Protein AF-A0A919YF10-F1 (afdb_monomer)

Radius of gyration: 30.41 Å; Cα contacts (8 Å, |Δi|>4): 205; chains: 1; bounding box: 65×41×82 Å

Sequence (257 aa):
MHDDLRKVYDEIVDQTMFKFISGDDKIYTSQDYESYLQTQRTLLDDTLTEHLIQSVRSGNEERMLSTLEELFLQLQTMKYSECKFQLSLLFFTIVKSFNKLTSIQSVDSIENHLKHFSTLSEVSDWLKEELLRIIHLLTSQKGFSRKDKVVEEMVEYVHYHIHDPMLSVDEIAEHVSLSKKYVRQLFDEVRGVSLSSYILNARIDKVKELLRNTDLPITDISQQSGFQTKSHFFKAFKKAMGMTPSQYRLSSNEANA

Foldseek 3Di:
DVVVVVVVVLVVVQQVCLCQLPVDPDRDDPVNVVVLVVQADQDQPPVLLVQLLVCLLVLPLVSNLVSLVVRSVNLSSHTPVRSVVVQLVSVVSCCVSQVPQAPDNDSVVSVVVVVVDSHSVVVSVVVSVSSNSSSVVSVVVVVVPVLNVLLVVLVVVLLVCQLALVDDLVVSCVVSVHDSVCSQVSNCVSVVDGPVVVSLVQLLVQLLVCLQPHPDDNVVSCNRSNHPDPVCVQVSNCVVPVDGSVVSSVVSVVVVD

Mean predicted aligned error: 17.71 Å

Secondary structure (DSSP, 8-state):
--HHHHHHHHHHHHHHHHHHHH-------HHHHHHHHTT---S--HHHHHHHHHHHHHT-HHHHHHHHHHHHHHHHTS-HHHHHHHHHHHHHHHHHHSTTT-S--STHHHHHHHTT-SSHHHHHHHHHHHHHHHHHHHHHHTTS-HHHHHHHHHHHHHHHTTT-TT--HHHHHHHTT--HHHHHHHHHHHHSS-HHHHHHHHHHHHHHHHHHH----HHHHHHHTT-S-HHHHHHHHHHHHSS-HHHHHHHHHHH--

pLDDT: mean 73.72, std 16.42, range [38.97, 95.0]

Nearest PDB structures (foldseek):
  6swi-assembly1_A  TM=9.523E-01  e=1.830E-06  Geobacillus stearothermophilus
  3lsg-assembly1_A  TM=9.708E-01  e=1.497E-05  Fusobacterium nucleatum subsp. nucleatum
  3w6v-assembly1_A  TM=9.531E-01  e=1.067E-04  Streptomyces griseus
  3lsg-assembly3_E  TM=9.511E-01  e=1.404E-04  Fusobacterium nucleatum subsp. nucleatum
  3oou-assembly1_A  TM=9.274E-01  e=1.764E-04  Listeria innocua

Structure (mmCIF, N/CA/C/O backbone):
data_AF-A0A919YF10-F1
#
_entry.id   AF-A0A919YF10-F1
#
loop_
_atom_site.group_PDB
_atom_site.id
_atom_site.type_symbol
_atom_site.label_atom_id
_atom_site.label_alt_id
_atom_site.label_comp_id
_atom_site.label_asym_id
_atom_site.label_entity_id
_atom_site.label_seq_id
_atom_site.pdbx_PDB_ins_code
_atom_site.Cartn_x
_atom_site.Cartn_y
_atom_site.Cartn_z
_atom_site.occupancy
_atom_site.B_iso_or_equiv
_atom_site.auth_seq_id
_atom_site.auth_comp_id
_atom_site.auth_asym_id
_atom_site.auth_atom_id
_atom_site.pdbx_PDB_model_num
ATOM 1 N N . MET A 1 1 ? 23.575 -26.948 -49.493 1.00 41.66 1 MET A N 1
ATOM 2 C CA . MET A 1 1 ? 22.620 -26.198 -50.341 1.00 41.66 1 MET A CA 1
ATOM 3 C C . MET A 1 1 ? 21.364 -25.717 -49.603 1.00 41.66 1 MET A C 1
ATOM 5 O O . MET A 1 1 ? 20.754 -24.779 -50.084 1.00 41.66 1 MET A O 1
ATOM 9 N N . HIS A 1 2 ? 20.959 -26.300 -48.461 1.00 38.97 2 HIS A N 1
ATOM 10 C CA . HIS A 1 2 ? 19.829 -25.787 -47.655 1.00 38.97 2 HIS A CA 1
ATOM 11 C C . HIS A 1 2 ? 20.205 -24.694 -46.632 1.00 38.97 2 HIS A C 1
ATOM 13 O O . HIS A 1 2 ? 19.323 -23.969 -46.186 1.00 38.97 2 HIS A O 1
ATOM 19 N N . ASP A 1 3 ? 21.491 -24.546 -46.299 1.00 43.50 3 ASP A N 1
ATOM 20 C CA . ASP A 1 3 ? 21.990 -23.548 -45.332 1.00 43.50 3 ASP A CA 1
ATOM 21 C C . ASP A 1 3 ? 22.079 -22.118 -45.907 1.00 43.50 3 ASP A C 1
ATOM 23 O O . ASP A 1 3 ? 21.985 -21.143 -45.167 1.00 43.50 3 ASP A O 1
ATOM 27 N N . ASP A 1 4 ? 22.201 -21.985 -47.233 1.00 51.91 4 ASP A N 1
ATOM 28 C CA . ASP A 1 4 ? 22.305 -20.688 -47.927 1.00 51.91 4 ASP A CA 1
ATOM 29 C C . ASP A 1 4 ? 20.965 -19.947 -47.994 1.00 51.91 4 ASP A C 1
ATOM 31 O O . ASP A 1 4 ? 20.904 -18.735 -47.839 1.00 51.91 4 ASP A O 1
ATOM 35 N N . LEU A 1 5 ? 19.863 -20.678 -48.181 1.00 41.12 5 LEU A N 1
ATOM 36 C CA . LEU A 1 5 ? 18.528 -20.088 -48.321 1.00 41.12 5 LEU A CA 1
ATOM 37 C C . LEU A 1 5 ? 18.011 -19.471 -47.019 1.00 41.12 5 LEU A C 1
ATOM 39 O O . LEU A 1 5 ? 17.251 -18.512 -47.078 1.00 41.12 5 LEU A O 1
ATOM 43 N N . ARG A 1 6 ? 18.427 -19.991 -45.855 1.00 44.12 6 ARG A N 1
ATOM 44 C CA . ARG A 1 6 ? 18.098 -19.384 -44.556 1.00 44.12 6 ARG A CA 1
ATOM 45 C C . ARG A 1 6 ? 18.882 -18.101 -44.325 1.00 44.12 6 ARG A C 1
ATOM 47 O O . ARG A 1 6 ? 18.268 -17.108 -43.979 1.00 44.12 6 ARG A O 1
ATOM 54 N N . LYS A 1 7 ? 20.188 -18.091 -44.613 1.00 50.69 7 LYS A N 1
ATOM 55 C CA . LYS A 1 7 ? 21.004 -16.870 -44.526 1.00 50.69 7 LYS A CA 1
ATOM 56 C C . LYS A 1 7 ? 20.491 -15.766 -45.442 1.00 50.69 7 LYS A C 1
ATOM 58 O O . LYS A 1 7 ? 20.306 -14.650 -44.985 1.00 50.69 7 LYS A O 1
ATOM 63 N N . VAL A 1 8 ? 20.191 -16.097 -46.696 1.00 46.75 8 VAL A N 1
ATOM 64 C CA . VAL A 1 8 ? 19.655 -15.133 -47.666 1.00 46.75 8 VAL A CA 1
ATOM 65 C C . VAL A 1 8 ? 18.253 -14.656 -47.263 1.00 46.75 8 VAL A C 1
ATOM 67 O O . VAL A 1 8 ? 17.926 -13.490 -47.448 1.00 46.75 8 VAL A O 1
ATOM 70 N N . TYR A 1 9 ? 17.418 -15.523 -46.680 1.00 48.28 9 TYR A N 1
ATOM 71 C CA . TYR A 1 9 ? 16.111 -15.128 -46.144 1.00 48.28 9 TYR A CA 1
ATOM 72 C C . TYR A 1 9 ? 16.242 -14.207 -44.924 1.00 48.28 9 TYR A C 1
ATOM 74 O O . TYR A 1 9 ? 15.564 -13.186 -44.873 1.00 48.28 9 TYR A O 1
ATOM 82 N N . ASP A 1 10 ? 17.135 -14.524 -43.987 1.00 49.69 10 ASP A N 1
ATOM 83 C CA . ASP A 1 10 ? 17.402 -13.704 -42.802 1.00 49.69 10 ASP A CA 1
ATOM 84 C C . ASP A 1 10 ? 17.993 -12.338 -43.200 1.00 49.69 10 ASP A C 1
ATOM 86 O O . ASP A 1 10 ? 17.569 -11.312 -42.677 1.00 49.69 10 ASP A O 1
ATOM 90 N N . GLU A 1 11 ? 18.878 -12.298 -44.201 1.00 50.59 11 GLU A N 1
ATOM 91 C CA . GLU A 1 11 ? 19.425 -11.061 -44.777 1.00 50.59 11 GLU A CA 1
ATOM 92 C C . GLU A 1 11 ? 18.351 -10.213 -45.475 1.00 50.59 11 GLU A C 1
ATOM 94 O O . GLU A 1 11 ? 18.311 -8.999 -45.287 1.00 50.59 11 GLU A O 1
ATOM 99 N N . ILE A 1 12 ? 17.442 -10.822 -46.245 1.00 50.53 12 ILE A N 1
ATOM 100 C CA . ILE A 1 12 ? 16.338 -10.108 -46.914 1.00 50.53 12 ILE A CA 1
ATOM 101 C C . ILE A 1 12 ? 15.308 -9.603 -45.894 1.00 50.53 12 ILE A C 1
ATOM 103 O O . ILE A 1 12 ? 14.785 -8.495 -46.042 1.00 50.53 12 ILE A O 1
ATOM 107 N N . VAL A 1 13 ? 15.014 -10.382 -44.848 1.00 50.69 13 VAL A N 1
ATOM 108 C CA . VAL A 1 13 ? 14.137 -9.968 -43.742 1.00 50.69 13 VAL A CA 1
ATOM 109 C C . VAL A 1 13 ? 14.767 -8.809 -42.974 1.00 50.69 13 VAL A C 1
ATOM 111 O O . VAL A 1 13 ? 14.084 -7.815 -42.737 1.00 50.69 13 VAL A O 1
ATOM 114 N N . ASP A 1 14 ? 16.062 -8.875 -42.667 1.00 53.31 14 ASP A N 1
ATOM 115 C CA . ASP A 1 14 ? 16.800 -7.793 -42.012 1.00 53.31 14 ASP A CA 1
ATOM 116 C C . ASP A 1 14 ? 16.868 -6.526 -42.884 1.00 53.31 14 ASP A C 1
ATOM 118 O O . ASP A 1 14 ? 16.667 -5.427 -42.372 1.00 53.31 14 ASP A O 1
ATOM 122 N N . GLN A 1 15 ? 17.087 -6.652 -44.199 1.00 49.59 15 GLN A N 1
ATOM 123 C CA . GLN A 1 15 ? 17.074 -5.519 -45.138 1.00 49.59 15 GLN A CA 1
ATOM 124 C C . GLN A 1 15 ? 15.684 -4.882 -45.260 1.00 49.59 15 GLN A C 1
ATOM 126 O O . GLN A 1 15 ? 15.557 -3.659 -45.295 1.00 49.59 15 GLN A O 1
ATOM 131 N N . THR A 1 16 ? 14.627 -5.698 -45.265 1.00 51.78 16 THR A N 1
ATOM 132 C CA . THR A 1 16 ? 13.232 -5.225 -45.289 1.00 51.78 16 THR A CA 1
ATOM 133 C C . THR A 1 16 ? 12.846 -4.560 -43.964 1.00 51.78 16 THR A C 1
ATOM 135 O O . THR A 1 16 ? 12.057 -3.615 -43.936 1.00 51.78 16 THR A O 1
ATOM 138 N N . MET A 1 17 ? 13.428 -5.024 -42.856 1.00 52.88 17 MET A N 1
ATOM 139 C CA . MET A 1 17 ? 13.184 -4.517 -41.507 1.00 52.88 17 MET A CA 1
ATOM 140 C C . MET A 1 17 ? 14.182 -3.440 -41.062 1.00 52.88 17 MET A C 1
ATOM 142 O O . MET A 1 17 ? 14.017 -2.870 -39.989 1.00 52.88 17 MET A O 1
ATOM 146 N N . PHE A 1 18 ? 15.156 -3.058 -41.889 1.00 53.72 18 PHE A N 1
ATOM 147 C CA . PHE A 1 18 ? 16.038 -1.917 -41.619 1.00 53.72 18 PHE A CA 1
ATOM 148 C C . PHE A 1 18 ? 15.244 -0.602 -41.515 1.00 53.72 18 PHE A C 1
ATOM 150 O O . PHE A 1 18 ? 15.563 0.261 -40.698 1.00 53.72 18 PHE A O 1
ATOM 157 N N . LYS A 1 19 ? 14.113 -0.508 -42.236 1.00 55.75 19 LYS A N 1
ATOM 158 C CA . LYS A 1 19 ? 13.105 0.554 -42.074 1.00 55.75 19 LYS A CA 1
ATOM 159 C C . LYS A 1 19 ? 12.582 0.660 -40.636 1.00 55.75 19 LYS A C 1
ATOM 161 O O . LYS A 1 19 ? 12.372 1.769 -40.154 1.00 55.75 19 LYS A O 1
ATOM 166 N N . PHE A 1 20 ? 12.420 -0.466 -39.935 1.00 56.00 20 PHE A N 1
ATOM 167 C CA . PHE A 1 20 ? 12.000 -0.468 -38.533 1.00 56.00 20 PHE A CA 1
ATOM 168 C C . PHE A 1 20 ? 13.057 0.196 -37.641 1.00 56.00 20 PHE A C 1
ATOM 170 O O . PHE A 1 20 ? 12.710 0.952 -36.745 1.00 56.00 20 PHE A O 1
ATOM 177 N N . ILE A 1 21 ? 14.346 -0.029 -37.902 1.00 56.69 21 ILE A N 1
ATOM 178 C CA . ILE A 1 21 ? 15.441 0.479 -37.061 1.00 56.69 21 ILE A CA 1
ATOM 179 C C . ILE A 1 21 ? 15.795 1.934 -37.396 1.00 56.69 21 ILE A C 1
ATOM 181 O O . ILE A 1 21 ? 16.044 2.727 -36.493 1.00 56.69 21 ILE A O 1
ATOM 185 N N . SER A 1 22 ? 15.821 2.294 -38.681 1.00 51.56 22 SER A N 1
ATOM 186 C CA . SER A 1 22 ? 16.292 3.604 -39.150 1.00 51.56 22 SER A CA 1
ATOM 187 C C . SER A 1 22 ? 15.197 4.653 -39.345 1.00 51.56 22 SER A C 1
ATOM 189 O O . SER A 1 22 ? 15.520 5.835 -39.389 1.00 51.56 22 SER A O 1
ATOM 191 N N . GLY A 1 23 ? 13.924 4.260 -39.482 1.00 51.81 23 GLY A N 1
ATOM 192 C CA . GLY A 1 23 ? 12.785 5.182 -39.613 1.00 51.81 23 GLY A CA 1
ATOM 193 C C . GLY A 1 23 ? 12.713 6.004 -40.912 1.00 51.81 23 GLY A C 1
ATOM 194 O O . GLY A 1 23 ? 11.738 6.722 -41.112 1.00 51.81 23 GLY A O 1
ATOM 195 N N . ASP A 1 24 ? 13.698 5.893 -41.806 1.00 43.75 24 ASP A N 1
ATOM 196 C CA . ASP A 1 24 ? 13.778 6.642 -43.064 1.00 43.75 24 ASP A CA 1
ATOM 197 C C . ASP A 1 24 ? 13.128 5.856 -44.222 1.00 43.75 24 ASP A C 1
ATOM 199 O O . ASP A 1 24 ? 13.350 4.655 -44.393 1.00 43.75 24 ASP A O 1
ATOM 203 N N . ASP A 1 25 ? 12.359 6.541 -45.074 1.00 40.22 25 ASP A N 1
ATOM 204 C CA . ASP A 1 25 ? 11.734 5.969 -46.280 1.00 40.22 25 ASP A CA 1
ATOM 205 C C . ASP A 1 25 ? 12.754 5.931 -47.444 1.00 40.22 25 ASP A C 1
ATOM 207 O O . ASP A 1 25 ? 12.608 6.592 -48.475 1.00 40.22 25 ASP A O 1
ATOM 211 N N . LYS A 1 26 ? 13.864 5.206 -47.246 1.00 46.16 26 LYS A N 1
ATOM 212 C CA . LYS A 1 26 ? 14.949 5.047 -48.230 1.00 46.16 26 LYS A CA 1
ATOM 213 C C . LYS A 1 26 ? 15.118 3.594 -48.667 1.00 46.16 26 LYS A C 1
ATOM 215 O O . LYS A 1 26 ? 14.853 2.657 -47.922 1.00 46.16 26 LYS A O 1
ATOM 220 N N . ILE A 1 27 ? 15.585 3.418 -49.904 1.00 46.59 27 ILE A N 1
ATOM 221 C CA . ILE A 1 27 ? 15.968 2.114 -50.454 1.00 46.59 27 ILE A CA 1
ATOM 222 C C . ILE A 1 27 ? 17.371 1.793 -49.931 1.00 46.59 27 ILE A C 1
ATOM 224 O O . ILE A 1 27 ? 18.342 2.407 -50.369 1.00 46.59 27 ILE A O 1
ATOM 228 N N . TYR A 1 28 ? 17.465 0.864 -48.983 1.00 48.22 28 TYR A N 1
ATOM 229 C CA . TYR A 1 28 ? 18.737 0.411 -48.417 1.00 48.22 28 TYR A CA 1
ATOM 230 C C . TYR A 1 28 ? 19.423 -0.583 -49.359 1.00 48.22 28 TYR A C 1
ATOM 232 O O . TYR A 1 28 ? 18.775 -1.482 -49.899 1.00 48.22 28 TYR A O 1
ATOM 240 N N . THR A 1 29 ? 20.728 -0.413 -49.579 1.00 47.75 29 THR A N 1
ATOM 241 C CA . THR A 1 29 ? 21.520 -1.273 -50.470 1.00 47.75 29 THR A CA 1
ATOM 242 C C . THR A 1 29 ? 22.368 -2.275 -49.684 1.00 47.75 29 THR A C 1
ATOM 244 O O . THR A 1 29 ? 22.644 -2.091 -48.499 1.00 47.75 29 THR A O 1
ATOM 247 N N . SER A 1 30 ? 22.831 -3.343 -50.341 1.00 43.34 30 SER A N 1
ATOM 248 C CA . SER A 1 30 ? 23.648 -4.390 -49.703 1.00 43.34 30 SER A CA 1
ATOM 249 C C . SER A 1 30 ? 24.946 -3.863 -49.066 1.00 43.34 30 SER A C 1
ATOM 251 O O . SER A 1 30 ? 25.414 -4.431 -48.086 1.00 43.34 30 SER A O 1
ATOM 253 N N . GLN A 1 31 ? 25.494 -2.748 -49.563 1.00 46.44 31 GLN A N 1
ATOM 254 C CA . GLN A 1 31 ? 26.680 -2.091 -48.991 1.00 46.44 31 GLN A CA 1
ATOM 255 C C . GLN A 1 31 ? 26.384 -1.313 -47.695 1.00 46.44 31 GLN A C 1
ATOM 257 O O . GLN A 1 31 ? 27.254 -1.217 -46.823 1.00 46.44 31 GLN A O 1
ATOM 262 N N . ASP A 1 32 ? 25.154 -0.816 -47.524 1.00 47.00 32 ASP A N 1
ATOM 263 C CA . ASP A 1 32 ? 24.708 -0.163 -46.284 1.00 47.00 32 ASP A CA 1
ATOM 264 C C . ASP A 1 32 ? 24.542 -1.199 -45.158 1.00 47.00 32 ASP A C 1
ATOM 266 O O . ASP A 1 32 ? 24.922 -0.957 -44.010 1.00 47.00 32 ASP A O 1
ATOM 270 N N . TYR A 1 33 ? 24.062 -2.400 -45.508 1.00 45.56 33 TYR A N 1
ATOM 271 C CA . TYR A 1 33 ? 23.937 -3.541 -44.596 1.00 45.56 33 TYR A CA 1
ATOM 272 C C . TYR A 1 33 ? 25.306 -4.091 -44.153 1.00 45.56 33 TYR A C 1
ATOM 274 O O . TYR A 1 33 ? 25.514 -4.351 -42.968 1.00 45.56 33 TYR A O 1
ATOM 282 N N . GLU A 1 34 ? 26.282 -4.204 -45.060 1.00 43.72 34 GLU A N 1
ATOM 283 C CA . GLU A 1 34 ? 27.640 -4.661 -44.718 1.00 43.72 34 GLU A CA 1
ATOM 284 C C . GLU A 1 34 ? 28.390 -3.695 -43.785 1.00 43.72 34 GLU A C 1
ATOM 286 O O . GLU A 1 34 ? 29.081 -4.137 -42.864 1.00 43.72 34 GLU A O 1
ATOM 291 N N . SER A 1 35 ? 28.211 -2.382 -43.962 1.00 48.09 35 SER A N 1
ATOM 292 C CA . SER A 1 35 ? 28.802 -1.360 -43.079 1.00 48.09 35 SER A CA 1
ATOM 293 C C . SER A 1 35 ? 28.193 -1.400 -41.669 1.00 48.09 35 SER A C 1
ATOM 295 O O . SER A 1 35 ? 28.876 -1.192 -40.665 1.00 48.09 35 SER A O 1
ATOM 297 N N . TYR A 1 36 ? 26.909 -1.743 -41.585 1.00 47.12 36 TYR A N 1
ATOM 298 C CA . TYR A 1 36 ? 26.174 -1.933 -40.339 1.00 47.12 36 TYR A CA 1
ATOM 299 C C . TYR A 1 36 ? 26.585 -3.207 -39.571 1.00 47.12 36 TYR A C 1
ATOM 301 O O . TYR A 1 36 ? 26.650 -3.199 -38.339 1.00 47.12 36 TYR A O 1
ATOM 309 N N . LEU A 1 37 ? 26.945 -4.291 -40.268 1.00 40.16 37 LEU A N 1
ATOM 310 C CA . LEU A 1 37 ? 27.425 -5.536 -39.649 1.00 40.16 37 LEU A CA 1
ATOM 311 C C . LEU A 1 37 ? 28.763 -5.381 -38.901 1.00 40.16 37 LEU A C 1
ATOM 313 O O . LEU A 1 37 ? 29.021 -6.127 -37.958 1.00 40.16 37 LEU A O 1
ATOM 317 N N . GLN A 1 38 ? 29.610 -4.421 -39.286 1.00 45.53 38 GLN A N 1
ATOM 318 C CA . GLN A 1 38 ? 30.966 -4.275 -38.736 1.00 45.53 38 GLN A CA 1
ATOM 319 C C . GLN A 1 38 ? 31.034 -3.582 -37.362 1.00 45.53 38 GLN A C 1
ATOM 321 O O . GLN A 1 38 ? 32.084 -3.611 -36.723 1.00 45.53 38 GLN A O 1
ATOM 326 N N . THR A 1 39 ? 29.932 -3.002 -36.870 1.00 45.84 39 THR A N 1
ATOM 327 C CA . THR A 1 39 ? 29.933 -2.110 -35.687 1.00 45.84 39 THR A CA 1
ATOM 328 C C . THR A 1 39 ? 29.172 -2.693 -34.477 1.00 45.84 39 THR A C 1
ATOM 330 O O . THR A 1 39 ? 28.782 -1.969 -33.565 1.00 45.84 39 THR A O 1
ATOM 333 N N . GLN A 1 40 ? 28.914 -4.005 -34.451 1.00 49.72 40 GLN A N 1
ATOM 334 C CA . GLN A 1 40 ? 27.886 -4.590 -33.577 1.00 49.72 40 GLN A CA 1
ATOM 335 C C . GLN A 1 40 ? 28.313 -4.877 -32.132 1.00 49.72 40 GLN A C 1
ATOM 337 O O . GLN A 1 40 ? 29.352 -5.482 -31.868 1.00 49.72 40 GLN A O 1
ATOM 342 N N . ARG A 1 41 ? 27.425 -4.518 -31.194 1.00 47.34 41 ARG A N 1
ATOM 343 C CA . ARG A 1 41 ? 27.401 -4.994 -29.803 1.00 47.34 41 ARG A CA 1
ATOM 344 C C . ARG A 1 41 ? 26.388 -6.134 -29.663 1.00 47.34 41 ARG A C 1
ATOM 346 O O . ARG A 1 41 ? 25.323 -6.088 -30.268 1.00 47.34 41 ARG A O 1
ATOM 353 N N . THR A 1 42 ? 26.729 -7.144 -28.866 1.00 46.78 42 THR A N 1
ATOM 354 C CA . THR A 1 42 ? 25.988 -8.414 -28.744 1.00 46.78 42 THR A CA 1
ATOM 355 C C . THR A 1 42 ? 24.976 -8.468 -27.605 1.00 46.78 42 THR A C 1
ATOM 357 O O . THR A 1 42 ? 24.152 -9.372 -27.601 1.00 46.78 42 THR A O 1
ATOM 360 N N . LEU A 1 43 ? 25.033 -7.559 -26.632 1.00 48.78 43 LEU A N 1
ATOM 361 C CA . LEU A 1 43 ? 24.154 -7.579 -25.462 1.00 48.78 43 LEU A CA 1
ATOM 362 C C . LEU A 1 43 ? 23.809 -6.153 -25.040 1.00 48.78 43 LEU A C 1
ATOM 364 O O . LEU A 1 43 ? 24.660 -5.260 -25.081 1.00 48.78 43 LEU A O 1
ATOM 368 N N . LEU A 1 44 ? 22.556 -5.965 -24.637 1.00 56.28 44 LEU A N 1
ATOM 369 C CA . LEU A 1 44 ? 22.115 -4.778 -23.921 1.00 56.28 44 LEU A CA 1
ATOM 370 C C . LEU A 1 44 ? 22.685 -4.828 -22.502 1.00 56.28 44 LEU A C 1
ATOM 372 O O . LEU A 1 44 ? 22.773 -5.897 -21.902 1.00 56.28 44 LEU A O 1
ATOM 376 N N . ASP A 1 45 ? 23.130 -3.687 -21.989 1.00 62.81 45 ASP A N 1
ATOM 377 C CA . ASP A 1 45 ? 23.723 -3.626 -20.656 1.00 62.81 45 ASP A CA 1
ATOM 378 C C . ASP A 1 45 ? 22.641 -3.876 -19.590 1.00 62.81 45 ASP A C 1
ATOM 380 O O . ASP A 1 45 ? 21.723 -3.067 -19.409 1.00 62.81 45 ASP A O 1
ATOM 384 N N . ASP A 1 46 ? 22.751 -4.999 -18.874 1.00 59.31 46 ASP A N 1
ATOM 385 C CA . ASP A 1 46 ? 21.843 -5.367 -17.782 1.00 59.31 46 ASP A CA 1
ATOM 386 C C . ASP A 1 46 ? 21.751 -4.248 -16.727 1.00 59.31 46 ASP A C 1
ATOM 388 O O . ASP A 1 46 ? 20.682 -4.006 -16.159 1.00 59.31 46 ASP A O 1
ATOM 392 N N . THR A 1 47 ? 22.833 -3.482 -16.531 1.00 63.00 47 THR A N 1
ATOM 393 C CA . THR A 1 47 ? 22.862 -2.365 -15.578 1.00 63.00 47 THR A CA 1
ATOM 394 C C . THR A 1 47 ? 21.970 -1.199 -16.008 1.00 63.00 47 THR A C 1
ATOM 396 O O . THR A 1 47 ? 21.347 -0.556 -15.161 1.00 63.00 47 THR A O 1
ATOM 399 N N . LEU A 1 48 ? 21.826 -0.944 -17.314 1.00 66.75 48 LEU A N 1
ATOM 400 C CA . LEU A 1 48 ? 20.940 0.104 -17.832 1.00 66.75 48 LEU A CA 1
ATOM 401 C C . LEU A 1 48 ? 19.469 -0.277 -17.652 1.00 66.75 48 LEU A C 1
ATOM 403 O O . LEU A 1 48 ? 18.649 0.566 -17.284 1.00 66.75 48 LEU A O 1
ATOM 407 N N . THR A 1 49 ? 19.138 -1.557 -17.826 1.00 67.88 49 THR A N 1
ATOM 408 C CA . THR A 1 49 ? 17.782 -2.066 -17.574 1.00 67.88 49 THR A CA 1
ATOM 409 C C . THR A 1 49 ? 17.425 -1.962 -16.087 1.00 67.88 49 THR A C 1
ATOM 411 O O . THR A 1 49 ? 16.331 -1.509 -15.734 1.00 67.88 49 THR A O 1
ATOM 414 N N . GLU A 1 50 ? 18.358 -2.299 -15.192 1.00 68.50 50 GLU A N 1
ATOM 415 C CA . GLU A 1 50 ? 18.183 -2.117 -13.746 1.00 68.50 50 GLU A CA 1
ATOM 416 C C . GLU A 1 50 ? 18.017 -0.638 -13.359 1.00 68.50 50 GLU A C 1
ATOM 418 O O . GLU A 1 50 ? 17.105 -0.291 -12.596 1.00 68.50 50 GLU A O 1
ATOM 423 N N . HIS A 1 51 ? 18.837 0.253 -13.924 1.00 74.31 51 HIS A N 1
ATOM 424 C CA . HIS A 1 51 ? 18.735 1.698 -13.709 1.00 74.31 51 HIS A CA 1
ATOM 425 C C . HIS A 1 51 ? 17.407 2.281 -14.216 1.00 74.31 51 HIS A C 1
ATOM 427 O O . HIS A 1 51 ? 16.831 3.159 -13.559 1.00 74.31 51 HIS A O 1
ATOM 433 N N . LEU A 1 52 ? 16.868 1.772 -15.329 1.00 77.94 52 LEU A N 1
ATOM 434 C CA . LEU A 1 52 ? 15.553 2.164 -15.840 1.00 77.94 52 LEU A CA 1
ATOM 435 C C . LEU A 1 52 ? 14.444 1.782 -14.846 1.00 77.94 52 LEU A C 1
ATOM 437 O O . LEU A 1 52 ? 13.619 2.611 -14.468 1.00 77.94 52 LEU A O 1
ATOM 441 N N . ILE A 1 53 ? 14.451 0.551 -14.332 1.00 75.00 53 ILE A N 1
ATOM 442 C CA . ILE A 1 53 ? 13.448 0.106 -13.349 1.00 75.00 53 ILE A CA 1
ATOM 443 C C . ILE A 1 53 ? 13.557 0.924 -12.055 1.00 75.00 53 ILE A C 1
ATOM 445 O O . ILE A 1 53 ? 12.542 1.309 -11.465 1.00 75.00 53 ILE A O 1
ATOM 449 N N . GLN A 1 54 ? 14.778 1.209 -11.599 1.00 69.50 54 GLN A N 1
ATOM 450 C CA . GLN A 1 54 ? 15.012 1.989 -10.385 1.00 69.50 54 GLN A CA 1
ATOM 451 C C . GLN A 1 54 ? 14.571 3.453 -10.535 1.00 69.50 54 GLN A C 1
ATOM 453 O O . GLN A 1 54 ? 13.975 4.009 -9.605 1.00 69.50 54 GLN A O 1
ATOM 458 N N . SER A 1 55 ? 14.827 4.085 -11.682 1.00 70.69 55 SER A N 1
ATOM 459 C CA . SER A 1 55 ? 14.389 5.460 -11.962 1.00 70.69 55 SER A CA 1
ATOM 460 C C . SER A 1 55 ? 12.861 5.566 -12.018 1.00 70.69 55 SER A C 1
ATOM 462 O O . SER A 1 55 ? 12.289 6.431 -11.351 1.00 70.69 55 SER A O 1
ATOM 464 N N . VAL A 1 56 ? 12.184 4.603 -12.653 1.00 77.50 56 VAL A N 1
ATOM 465 C CA . VAL A 1 56 ? 10.712 4.513 -12.671 1.00 77.50 56 VAL A CA 1
ATOM 466 C C . VAL A 1 56 ? 10.144 4.303 -11.258 1.00 77.50 56 VAL A C 1
ATOM 468 O O . VAL A 1 56 ? 9.235 5.018 -10.839 1.00 77.50 56 VAL A O 1
ATOM 471 N N . ARG A 1 57 ? 10.720 3.397 -10.450 1.00 66.19 57 ARG A N 1
ATOM 472 C CA . ARG A 1 57 ? 10.299 3.181 -9.045 1.00 66.19 57 ARG A CA 1
ATOM 473 C C . ARG A 1 57 ? 10.499 4.422 -8.172 1.00 66.19 57 ARG A C 1
ATOM 475 O O . ARG A 1 57 ? 9.626 4.796 -7.381 1.00 66.19 57 ARG A O 1
ATOM 482 N N . SER A 1 58 ? 11.647 5.080 -8.303 1.00 65.31 58 SER A N 1
ATOM 483 C CA . SER A 1 58 ? 11.955 6.305 -7.557 1.00 65.31 58 SER A CA 1
ATOM 484 C C . SER A 1 58 ? 11.152 7.515 -8.050 1.00 65.31 58 SER A C 1
ATOM 486 O O . SER A 1 58 ? 10.924 8.433 -7.264 1.00 65.31 58 SER A O 1
ATOM 488 N N . GLY A 1 59 ? 10.556 7.448 -9.247 1.00 67.38 59 GLY A N 1
ATOM 489 C CA . GLY A 1 59 ? 9.777 8.531 -9.855 1.00 67.38 59 GLY A CA 1
ATOM 490 C C . GLY A 1 59 ? 10.660 9.667 -10.363 1.00 67.38 59 GLY A C 1
ATOM 491 O O . GLY A 1 59 ? 10.228 10.812 -10.382 1.00 67.38 59 GLY A O 1
ATOM 492 N N . ASN A 1 60 ? 11.915 9.361 -10.693 1.00 74.50 60 ASN A N 1
ATOM 493 C CA . ASN A 1 60 ? 12.845 10.323 -11.258 1.00 74.50 60 ASN A CA 1
ATOM 494 C C . ASN A 1 60 ? 12.680 10.321 -12.783 1.00 74.50 60 ASN A C 1
ATOM 496 O O . ASN A 1 60 ? 13.253 9.474 -13.469 1.00 74.50 60 ASN A O 1
ATOM 500 N N . GLU A 1 61 ? 11.852 11.240 -13.281 1.00 80.06 61 GLU A N 1
ATOM 501 C CA . GLU A 1 61 ? 11.507 11.357 -14.703 1.00 80.06 61 GLU A CA 1
ATOM 502 C C . GLU A 1 61 ? 12.729 11.681 -15.567 1.00 80.06 61 GLU A C 1
ATOM 504 O O . GLU A 1 61 ? 12.948 11.008 -16.569 1.00 80.06 61 GLU A O 1
ATOM 509 N N . GLU A 1 62 ? 13.570 12.633 -15.150 1.00 77.38 62 GLU A N 1
ATOM 510 C CA . GLU A 1 62 ? 14.780 13.017 -15.894 1.00 77.38 62 GLU A CA 1
ATOM 511 C C . GLU A 1 62 ? 15.729 11.830 -16.083 1.00 77.38 62 GLU A C 1
ATOM 513 O O . GLU A 1 62 ? 16.190 11.563 -17.191 1.00 77.38 62 GLU A O 1
ATOM 518 N N . ARG A 1 63 ? 15.972 11.067 -15.010 1.00 75.06 63 ARG A N 1
ATOM 519 C CA . ARG A 1 63 ? 16.850 9.891 -15.056 1.00 75.06 63 ARG A CA 1
ATOM 520 C C . ARG A 1 63 ? 16.238 8.733 -15.842 1.00 75.06 63 ARG A C 1
ATOM 522 O O . ARG A 1 63 ? 16.974 7.959 -16.448 1.00 75.06 63 ARG A O 1
ATOM 529 N N . MET A 1 64 ? 14.914 8.588 -15.822 1.00 84.50 64 MET A N 1
ATOM 530 C CA . MET A 1 64 ? 14.220 7.595 -16.642 1.00 84.50 64 MET A CA 1
ATOM 531 C C . MET A 1 64 ? 14.382 7.925 -18.127 1.00 84.50 64 MET A C 1
ATOM 533 O O . MET A 1 64 ? 14.788 7.050 -18.886 1.00 84.50 64 MET A O 1
ATOM 537 N N . LEU A 1 65 ? 14.152 9.184 -18.515 1.00 82.94 65 LEU A N 1
ATOM 538 C CA . LEU A 1 65 ? 14.280 9.640 -19.901 1.00 82.94 65 LEU A CA 1
ATOM 539 C C . LEU A 1 65 ? 15.704 9.461 -20.431 1.00 82.94 65 LEU A C 1
ATOM 541 O O . LEU A 1 65 ? 15.873 8.868 -21.492 1.00 82.94 65 LEU A O 1
ATOM 545 N N . SER A 1 66 ? 16.722 9.875 -19.669 1.00 82.62 66 SER A N 1
ATOM 546 C CA . SER A 1 66 ? 18.119 9.722 -20.094 1.00 82.62 66 SER A CA 1
ATOM 547 C C . SER A 1 66 ? 18.515 8.251 -20.264 1.00 82.62 66 SER A C 1
ATOM 549 O O . SER A 1 66 ? 19.155 7.882 -21.243 1.00 82.62 66 SER A O 1
ATOM 551 N N . THR A 1 67 ? 18.090 7.384 -19.337 1.00 82.00 67 THR A N 1
ATOM 552 C CA . THR A 1 67 ? 18.390 5.944 -19.407 1.00 82.00 67 THR A CA 1
ATOM 553 C C . THR A 1 67 ? 17.656 5.288 -20.579 1.00 82.00 67 THR A C 1
ATOM 555 O O . THR A 1 67 ? 18.213 4.425 -21.251 1.00 82.00 67 THR A O 1
ATOM 558 N N . LEU A 1 68 ? 16.413 5.699 -20.853 1.00 84.62 68 LEU A N 1
ATOM 559 C CA . LEU A 1 68 ? 15.632 5.207 -21.987 1.00 84.62 68 LEU A CA 1
ATOM 560 C C . LEU A 1 68 ? 16.275 5.605 -23.324 1.00 84.62 68 LEU A C 1
ATOM 562 O O . LEU A 1 68 ? 16.406 4.762 -24.206 1.00 84.62 68 LEU A O 1
ATOM 566 N N . GLU A 1 69 ? 16.722 6.853 -23.463 1.00 85.25 69 GLU A N 1
ATOM 567 C CA . GLU A 1 69 ? 17.434 7.323 -24.657 1.00 85.25 69 GLU A CA 1
ATOM 568 C C . GLU A 1 69 ? 18.727 6.527 -24.897 1.00 85.25 69 GLU A C 1
ATOM 570 O O . GLU A 1 69 ? 18.972 6.070 -26.014 1.00 85.25 69 GLU A O 1
ATOM 575 N N . GLU A 1 70 ? 19.516 6.273 -23.848 1.00 83.00 70 GLU A N 1
ATOM 576 C CA . GLU A 1 70 ? 20.732 5.454 -23.936 1.00 83.00 70 GLU A CA 1
ATOM 577 C C . GLU A 1 70 ? 20.438 4.003 -24.358 1.00 83.00 70 GLU A C 1
ATOM 579 O O . GLU A 1 70 ? 21.146 3.446 -25.203 1.00 83.00 70 GLU A O 1
ATOM 584 N N . LEU A 1 71 ? 19.374 3.396 -23.820 1.00 83.69 71 LEU A N 1
ATOM 585 C CA . LEU A 1 71 ? 18.931 2.048 -24.192 1.00 83.69 71 LEU A CA 1
ATOM 586 C C . LEU A 1 71 ? 18.516 1.977 -25.669 1.00 83.69 71 LEU A C 1
ATOM 588 O O . LEU A 1 71 ? 18.918 1.058 -26.385 1.00 83.69 71 LEU A O 1
ATOM 592 N N . PHE A 1 72 ? 17.742 2.952 -26.150 1.00 83.38 72 PHE A N 1
ATOM 5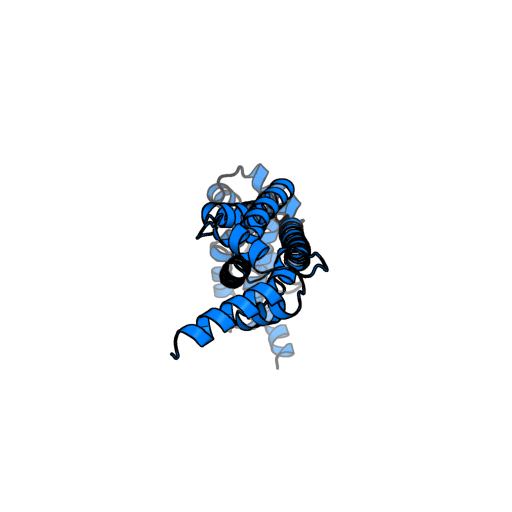93 C CA . PHE A 1 72 ? 17.282 2.974 -27.541 1.00 83.38 72 PHE A CA 1
ATOM 594 C C . PHE A 1 72 ? 18.400 3.297 -28.531 1.00 83.38 72 PHE A C 1
ATOM 596 O O . PHE A 1 72 ? 18.407 2.742 -29.630 1.00 83.38 72 PHE A O 1
ATOM 603 N N . LEU A 1 73 ? 19.391 4.098 -28.132 1.00 81.19 73 LEU A N 1
ATOM 604 C CA . LEU A 1 73 ? 20.594 4.314 -28.931 1.00 81.19 73 LEU A CA 1
ATOM 605 C C . LEU A 1 73 ? 21.379 3.006 -29.114 1.00 81.19 73 LEU A C 1
ATOM 607 O O . LEU A 1 73 ? 21.852 2.721 -30.211 1.00 81.19 73 LEU A O 1
ATOM 611 N N . GLN A 1 74 ? 21.472 2.169 -28.073 1.00 78.31 74 GLN A N 1
ATOM 612 C CA . GLN A 1 74 ? 22.074 0.838 -28.199 1.00 78.31 74 GLN A CA 1
ATOM 613 C C . GLN A 1 74 ? 21.239 -0.074 -29.107 1.00 78.31 74 GLN A C 1
ATOM 615 O O . GLN A 1 74 ? 21.802 -0.715 -29.994 1.00 78.31 74 GLN A O 1
ATOM 620 N N . LEU A 1 75 ? 19.911 -0.077 -28.959 1.00 77.06 75 LEU A N 1
ATOM 621 C CA . LEU A 1 75 ? 19.002 -0.868 -29.799 1.00 77.06 75 LEU A CA 1
ATOM 622 C C . LEU A 1 75 ? 19.069 -0.491 -31.287 1.00 77.06 75 LEU A C 1
ATOM 624 O O . LEU A 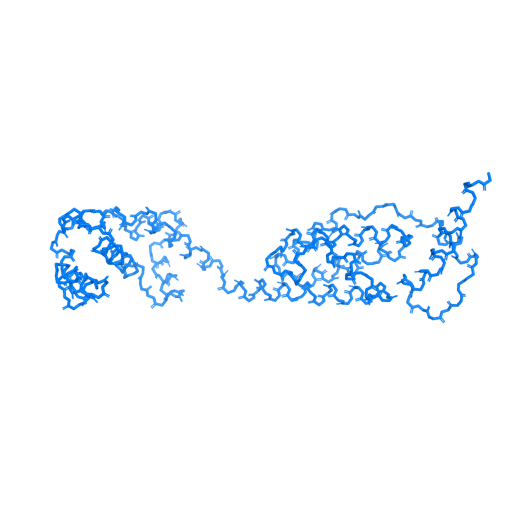1 75 ? 18.959 -1.374 -32.135 1.00 77.06 75 LEU A O 1
ATOM 628 N N . GLN A 1 76 ? 19.294 0.785 -31.618 1.00 74.94 76 GLN A N 1
ATOM 629 C CA . GLN A 1 76 ? 19.473 1.245 -33.003 1.00 74.94 76 GLN A CA 1
ATOM 630 C C . GLN A 1 76 ? 20.744 0.685 -33.663 1.00 74.94 76 GLN A C 1
ATOM 632 O O . GLN A 1 76 ? 20.801 0.532 -34.882 1.00 74.94 76 GLN A O 1
ATOM 637 N N . THR A 1 77 ? 21.759 0.340 -32.867 1.00 70.19 77 THR A N 1
ATOM 638 C CA . THR A 1 77 ? 23.027 -0.226 -33.363 1.00 70.19 77 THR A CA 1
ATOM 639 C C . THR A 1 77 ? 23.008 -1.754 -33.526 1.00 70.19 77 THR A C 1
ATOM 641 O O . THR A 1 77 ? 23.986 -2.332 -34.000 1.00 70.19 77 THR A O 1
ATOM 644 N N . MET A 1 78 ? 21.910 -2.424 -33.149 1.00 67.75 78 MET A N 1
ATOM 645 C CA . MET A 1 78 ? 21.771 -3.890 -33.125 1.00 67.75 78 MET A CA 1
ATOM 646 C C . MET A 1 78 ? 20.888 -4.416 -34.256 1.00 67.75 78 MET A C 1
ATOM 648 O O . MET A 1 78 ? 19.856 -3.807 -34.526 1.00 67.75 78 MET A O 1
ATOM 652 N N . LYS A 1 79 ? 21.227 -5.587 -34.836 1.00 66.31 79 LYS A N 1
ATOM 653 C CA . LYS A 1 79 ? 20.431 -6.265 -35.890 1.00 66.31 79 LYS A CA 1
ATOM 654 C C . LYS A 1 79 ? 18.962 -6.384 -35.516 1.00 66.31 79 LYS A C 1
ATOM 656 O O . LYS A 1 79 ? 18.653 -6.547 -34.343 1.00 66.31 79 LYS A O 1
ATOM 661 N N . TYR A 1 80 ? 18.072 -6.452 -36.504 1.00 67.94 80 TYR A N 1
ATOM 662 C CA . TYR A 1 80 ? 16.634 -6.581 -36.259 1.00 67.94 80 TYR A CA 1
ATOM 663 C C . TYR A 1 80 ? 16.274 -7.779 -35.371 1.00 67.94 80 TYR A C 1
ATOM 665 O O . TYR A 1 80 ? 15.516 -7.613 -34.416 1.00 67.94 80 TYR A O 1
ATOM 673 N N . SER A 1 81 ? 16.851 -8.959 -35.618 1.00 65.00 81 SER A N 1
ATOM 674 C CA . SER A 1 81 ? 16.615 -10.143 -34.779 1.00 65.00 81 SER A CA 1
ATOM 675 C C . SER A 1 81 ? 17.004 -9.919 -33.311 1.00 65.00 81 SER A C 1
ATOM 677 O O . SER A 1 81 ? 16.268 -10.319 -32.410 1.00 65.00 81 SER A O 1
ATOM 679 N N . GLU A 1 82 ? 18.131 -9.243 -33.077 1.00 67.75 82 GLU A N 1
ATOM 680 C CA . GLU A 1 82 ? 18.663 -8.955 -31.743 1.00 67.75 82 GLU A CA 1
ATOM 681 C C . GLU A 1 82 ? 17.885 -7.815 -31.079 1.00 67.75 82 GLU A C 1
ATOM 683 O O . GLU A 1 82 ? 17.397 -7.965 -29.968 1.00 67.75 82 GLU A O 1
ATOM 688 N N . CYS A 1 83 ? 17.659 -6.712 -31.791 1.00 73.75 83 CYS A N 1
ATOM 689 C CA . CYS A 1 83 ? 16.831 -5.588 -31.365 1.00 73.75 83 CYS A CA 1
ATOM 690 C C . CYS A 1 83 ? 15.438 -6.065 -30.931 1.00 73.75 83 CYS A C 1
ATOM 692 O O . CYS A 1 83 ? 14.964 -5.720 -29.852 1.00 73.75 83 CYS A O 1
ATOM 694 N N . LYS A 1 84 ? 14.803 -6.937 -31.721 1.00 72.75 84 LYS A N 1
ATOM 695 C CA . LYS A 1 84 ? 13.499 -7.523 -31.396 1.00 72.75 84 LYS A CA 1
ATOM 696 C C . LYS A 1 84 ? 13.548 -8.418 -30.158 1.00 72.75 84 LYS A C 1
ATOM 698 O O . LYS A 1 84 ? 12.632 -8.360 -29.333 1.00 72.75 84 LYS A O 1
ATOM 703 N N . PHE A 1 85 ? 14.587 -9.238 -30.016 1.00 71.81 85 PHE A N 1
ATOM 704 C CA . PHE A 1 85 ? 14.790 -10.068 -28.828 1.00 71.81 85 PHE A CA 1
ATOM 705 C C . PHE A 1 85 ? 14.969 -9.204 -27.573 1.00 71.81 85 PHE A C 1
ATOM 707 O O . PHE A 1 85 ? 14.271 -9.398 -26.578 1.00 71.81 85 PHE A O 1
ATOM 714 N N . GLN A 1 86 ? 15.826 -8.191 -27.653 1.00 75.25 86 GLN A N 1
ATOM 715 C CA . GLN A 1 86 ? 16.112 -7.281 -26.554 1.00 75.25 86 GLN A CA 1
ATOM 716 C C . GLN A 1 86 ? 14.913 -6.401 -26.183 1.00 75.25 86 GLN A C 1
ATOM 718 O O . GLN A 1 86 ? 14.630 -6.215 -25.002 1.00 75.25 86 GLN A O 1
ATOM 723 N N . LEU A 1 87 ? 14.141 -5.924 -27.163 1.00 77.62 87 LEU A N 1
ATOM 724 C CA . LEU A 1 87 ? 12.858 -5.265 -26.914 1.00 77.62 87 LEU A CA 1
ATOM 725 C C . LEU A 1 87 ? 11.900 -6.203 -26.180 1.00 77.62 87 LEU A C 1
ATOM 727 O O . LEU A 1 87 ? 11.305 -5.817 -25.180 1.00 77.62 87 LEU A O 1
ATOM 731 N N . SER A 1 88 ? 11.784 -7.455 -26.624 1.00 74.06 88 SER A N 1
ATOM 732 C CA . SER A 1 88 ? 10.921 -8.439 -25.961 1.00 74.06 88 SER A CA 1
ATOM 733 C C . SER A 1 88 ? 11.355 -8.681 -24.509 1.00 74.06 88 SER A C 1
ATOM 735 O O . SER A 1 88 ? 10.507 -8.742 -23.616 1.00 74.06 88 SER A O 1
ATOM 737 N N . LEU A 1 89 ? 12.666 -8.739 -24.247 1.00 70.56 89 LEU A N 1
ATOM 738 C CA . LEU A 1 89 ? 13.234 -8.874 -22.904 1.00 70.56 89 LEU A CA 1
ATOM 739 C C . LEU A 1 89 ? 12.989 -7.630 -22.035 1.00 70.56 89 LEU A C 1
ATOM 741 O O . LEU A 1 89 ? 12.607 -7.761 -20.868 1.00 70.56 89 LEU A O 1
ATOM 745 N N . LEU A 1 90 ? 13.152 -6.431 -22.596 1.00 77.38 90 LEU A N 1
ATOM 746 C CA . LEU A 1 90 ? 12.880 -5.160 -21.925 1.00 77.38 90 LEU A CA 1
ATOM 747 C C . LEU A 1 90 ? 11.404 -5.065 -21.524 1.00 77.38 90 LEU A C 1
ATOM 749 O O . LEU A 1 90 ? 11.091 -4.834 -20.356 1.00 77.38 90 LEU A O 1
ATOM 753 N N . PHE A 1 91 ? 10.493 -5.326 -22.463 1.00 75.75 91 PHE A N 1
ATOM 754 C CA . PHE A 1 91 ? 9.054 -5.354 -22.208 1.00 75.75 91 PHE A CA 1
ATOM 755 C C . PHE A 1 91 ? 8.693 -6.391 -21.144 1.00 75.75 91 PHE A C 1
ATOM 757 O O . PHE A 1 91 ? 7.968 -6.073 -20.202 1.00 75.75 91 PHE A O 1
ATOM 764 N N . PHE A 1 92 ? 9.234 -7.609 -21.238 1.00 69.81 92 PHE A N 1
ATOM 765 C CA . PHE A 1 92 ? 9.023 -8.642 -20.226 1.00 69.81 92 PHE A CA 1
ATOM 766 C C . PHE A 1 92 ? 9.492 -8.183 -18.843 1.00 69.81 92 PHE A C 1
ATOM 768 O O . PHE A 1 92 ? 8.789 -8.370 -17.850 1.00 69.81 92 PHE A O 1
ATOM 775 N N . THR A 1 93 ? 10.655 -7.540 -18.764 1.00 68.94 93 THR A N 1
ATOM 776 C CA . THR A 1 93 ? 11.227 -7.067 -17.500 1.00 68.94 93 THR A CA 1
ATOM 777 C C . THR A 1 93 ? 10.408 -5.924 -16.899 1.00 68.94 93 THR A C 1
ATOM 779 O O . THR A 1 93 ? 10.190 -5.900 -15.684 1.00 68.94 93 THR A O 1
ATOM 782 N N . ILE A 1 94 ? 9.884 -5.018 -17.728 1.00 73.88 94 ILE A N 1
ATOM 783 C CA . ILE A 1 94 ? 8.983 -3.934 -17.313 1.00 73.88 94 ILE A CA 1
ATOM 784 C C . ILE A 1 94 ? 7.650 -4.507 -16.819 1.00 73.88 94 ILE A C 1
ATOM 786 O O . ILE A 1 94 ? 7.244 -4.207 -15.696 1.00 73.88 94 ILE A O 1
ATOM 790 N N . VAL A 1 95 ? 7.014 -5.404 -17.582 1.00 70.38 95 VAL A N 1
ATOM 791 C CA . VAL A 1 95 ? 5.767 -6.083 -17.179 1.00 70.38 95 VAL A CA 1
ATOM 792 C C . VAL A 1 95 ? 5.971 -6.873 -15.886 1.00 70.38 95 VAL A C 1
ATOM 794 O O . VAL A 1 95 ? 5.180 -6.754 -14.956 1.00 70.38 95 VAL A O 1
ATOM 797 N N . LYS A 1 96 ? 7.076 -7.612 -15.749 1.00 68.06 96 LYS A N 1
ATOM 798 C CA . LYS A 1 96 ? 7.423 -8.318 -14.506 1.00 68.06 96 LYS A CA 1
ATOM 799 C C . LYS A 1 96 ? 7.611 -7.354 -13.331 1.00 68.06 96 LYS A C 1
ATOM 801 O O . LYS A 1 96 ? 7.178 -7.653 -12.219 1.00 68.06 96 LYS A O 1
ATOM 806 N N . SER A 1 97 ? 8.247 -6.206 -13.559 1.00 66.00 97 SER A N 1
ATOM 807 C CA . SER A 1 97 ? 8.558 -5.222 -12.514 1.00 66.00 97 SER A CA 1
ATOM 808 C C . SER A 1 97 ? 7.354 -4.393 -12.072 1.00 66.00 97 SER A C 1
ATOM 810 O O . SER A 1 97 ? 7.339 -3.928 -10.930 1.00 66.00 97 SER A O 1
ATOM 812 N N . PHE A 1 98 ? 6.357 -4.229 -12.946 1.00 68.94 98 PHE A N 1
ATOM 813 C CA . PHE A 1 98 ? 5.200 -3.350 -12.756 1.00 68.94 98 PHE A CA 1
ATOM 814 C C . PHE A 1 98 ? 3.859 -4.050 -13.045 1.00 68.94 98 PHE A C 1
ATOM 816 O O . PHE A 1 98 ? 2.889 -3.381 -13.376 1.00 68.94 98 PHE A O 1
ATOM 823 N N . ASN A 1 99 ? 3.783 -5.372 -12.849 1.00 61.50 99 ASN A N 1
ATOM 824 C CA . ASN A 1 99 ? 2.692 -6.303 -13.222 1.00 61.50 99 ASN A CA 1
ATOM 825 C C . ASN A 1 99 ? 1.249 -5.890 -12.815 1.00 61.50 99 ASN A C 1
ATOM 827 O O . ASN A 1 99 ? 0.275 -6.476 -13.265 1.00 61.50 99 ASN A O 1
ATOM 831 N N . LYS A 1 100 ? 1.074 -4.877 -11.952 1.00 56.72 100 LYS A N 1
ATOM 832 C CA . LYS A 1 100 ? -0.238 -4.315 -11.557 1.00 56.72 100 LYS A CA 1
ATOM 833 C C . LYS A 1 100 ? -0.565 -2.942 -12.168 1.00 56.72 100 LYS A C 1
ATOM 835 O O . LYS A 1 100 ? -1.649 -2.424 -11.926 1.00 56.72 100 LYS A O 1
ATOM 840 N N . LEU A 1 101 ? 0.376 -2.331 -12.881 1.00 53.41 101 LEU A N 1
ATOM 841 C CA . LEU A 1 101 ? 0.329 -0.943 -13.357 1.00 53.41 101 LEU A CA 1
ATOM 842 C C . LEU A 1 101 ? 0.527 -0.826 -14.872 1.00 53.41 101 LEU A C 1
ATOM 844 O O . LEU A 1 101 ? 0.241 0.226 -15.433 1.00 53.41 101 LEU A O 1
ATOM 848 N N . THR A 1 102 ? 1.014 -1.882 -15.526 1.00 55.72 102 THR A N 1
ATOM 849 C CA . THR A 1 102 ? 1.169 -1.934 -16.982 1.00 55.72 102 THR A CA 1
ATOM 850 C C . THR A 1 102 ? -0.151 -2.304 -17.647 1.00 55.72 102 THR A C 1
ATOM 852 O O . THR A 1 102 ? -0.858 -3.203 -17.192 1.00 55.72 102 THR A O 1
ATOM 855 N N . SER A 1 103 ? -0.459 -1.658 -18.770 1.00 54.56 103 SER A N 1
ATOM 856 C CA . SER A 1 103 ? -1.616 -1.994 -19.618 1.00 54.56 103 SER A CA 1
ATOM 857 C C . SER A 1 103 ? -1.538 -3.400 -20.244 1.00 54.56 103 SER A C 1
ATOM 859 O O . SER A 1 103 ? -2.549 -3.955 -20.676 1.00 54.56 103 SER A O 1
ATOM 861 N N . ILE A 1 104 ? -0.347 -4.003 -20.253 1.00 55.88 104 ILE A N 1
ATOM 862 C CA . ILE A 1 104 ? -0.057 -5.326 -20.810 1.00 55.88 104 ILE A CA 1
ATOM 863 C C . ILE A 1 104 ? -0.182 -6.386 -19.705 1.00 55.88 104 ILE A C 1
ATOM 865 O O . ILE A 1 104 ? 0.601 -6.395 -18.756 1.00 55.88 104 ILE A O 1
ATOM 869 N N . GLN A 1 105 ? -1.169 -7.280 -19.838 1.00 52.09 105 GLN A N 1
ATOM 870 C CA . GLN A 1 105 ? -1.536 -8.283 -18.822 1.00 52.09 105 GLN A CA 1
ATOM 871 C C . GLN A 1 105 ? -0.938 -9.684 -19.069 1.00 52.09 105 GLN A C 1
ATOM 873 O O . GLN A 1 105 ? -1.080 -10.565 -18.222 1.00 52.09 105 GLN A O 1
ATOM 878 N N . SER A 1 106 ? -0.274 -9.925 -20.210 1.00 53.69 106 SER A N 1
ATOM 879 C CA . SER A 1 106 ? 0.322 -11.232 -20.529 1.00 53.69 106 SER A CA 1
ATOM 880 C C . SER A 1 106 ? 1.521 -11.156 -21.481 1.00 53.69 106 SER A C 1
ATOM 882 O O . SER A 1 106 ? 1.676 -10.200 -22.239 1.00 53.69 106 SER A O 1
ATOM 884 N N . VAL A 1 107 ? 2.356 -12.201 -21.469 1.00 48.81 107 VAL A N 1
ATOM 885 C CA . VAL A 1 107 ? 3.536 -12.347 -22.345 1.00 48.81 107 VAL A CA 1
ATOM 886 C C . VAL A 1 107 ? 3.131 -12.455 -23.824 1.00 48.81 107 VAL A C 1
ATOM 888 O O . VAL A 1 107 ? 3.752 -11.814 -24.669 1.00 48.81 107 VAL A O 1
ATOM 891 N N . ASP A 1 108 ? 2.021 -13.139 -24.130 1.00 51.25 108 ASP A N 1
ATOM 892 C CA . ASP A 1 108 ? 1.453 -13.228 -25.490 1.00 51.25 108 ASP A CA 1
ATOM 893 C C . ASP A 1 108 ? 1.008 -11.864 -26.050 1.00 51.25 108 ASP A C 1
ATOM 895 O O . ASP A 1 108 ? 0.875 -11.679 -27.263 1.00 51.25 108 ASP A O 1
ATOM 899 N N . SER A 1 109 ? 0.783 -10.880 -25.175 1.00 60.56 109 SER A N 1
ATOM 900 C CA . SER A 1 109 ? 0.412 -9.522 -25.575 1.00 60.56 109 SER A CA 1
ATOM 901 C C . SER A 1 109 ? 1.616 -8.688 -26.026 1.00 60.56 109 SER A C 1
ATOM 903 O O . SER A 1 109 ? 1.412 -7.724 -26.758 1.00 60.56 109 SER A O 1
ATOM 905 N N . ILE A 1 110 ? 2.851 -9.054 -25.648 1.00 61.09 110 ILE A N 1
ATOM 906 C CA . ILE A 1 110 ? 4.075 -8.290 -25.957 1.00 61.09 110 ILE A CA 1
ATOM 907 C C . ILE A 1 110 ? 4.464 -8.452 -27.428 1.00 61.09 110 ILE A C 1
ATOM 909 O O . ILE A 1 110 ? 4.590 -7.459 -28.140 1.00 61.09 110 ILE A O 1
ATOM 913 N N . GLU A 1 111 ? 4.595 -9.691 -27.915 1.00 62.12 111 GLU A N 1
ATOM 914 C CA . GLU A 1 111 ? 4.917 -9.939 -29.329 1.00 62.12 111 GLU A CA 1
ATOM 915 C C . GLU A 1 111 ? 3.844 -9.383 -30.266 1.00 62.12 111 GLU A C 1
ATOM 917 O O . GLU A 1 111 ? 4.153 -8.888 -31.349 1.00 62.12 111 GLU A O 1
ATOM 922 N N . ASN A 1 112 ? 2.577 -9.452 -29.853 1.00 64.19 112 ASN A N 1
ATOM 923 C CA . ASN A 1 112 ? 1.482 -8.884 -30.622 1.00 64.19 112 ASN A CA 1
ATOM 924 C C . ASN A 1 112 ? 1.498 -7.351 -30.580 1.00 64.19 112 ASN A C 1
ATOM 926 O O . ASN A 1 112 ? 1.273 -6.746 -31.620 1.00 64.19 112 ASN A O 1
ATOM 930 N N . HIS A 1 113 ? 1.838 -6.711 -29.455 1.00 66.38 113 HIS A N 1
ATOM 931 C CA . HIS A 1 113 ? 2.034 -5.255 -29.399 1.00 66.38 113 HIS A CA 1
ATOM 932 C C . HIS A 1 113 ? 3.177 -4.792 -30.304 1.00 66.38 113 HIS A C 1
ATOM 934 O O . HIS A 1 113 ? 2.996 -3.862 -31.081 1.00 66.38 113 HIS A O 1
ATOM 940 N N . LEU A 1 114 ? 4.322 -5.478 -30.272 1.00 67.31 114 LEU A N 1
ATOM 941 C CA . LEU A 1 114 ? 5.486 -5.121 -31.088 1.00 67.31 114 LEU A CA 1
ATOM 942 C C . LEU A 1 114 ? 5.214 -5.204 -32.600 1.00 67.31 114 LEU A C 1
ATOM 944 O O . LEU A 1 114 ? 5.851 -4.492 -33.366 1.00 67.31 114 LEU A O 1
ATOM 948 N N . LYS A 1 115 ? 4.245 -6.021 -33.042 1.00 69.94 115 LYS A N 1
ATOM 949 C CA . LYS A 1 115 ? 3.811 -6.088 -34.452 1.00 69.94 115 LYS A CA 1
ATOM 950 C C . LYS A 1 115 ? 2.996 -4.875 -34.917 1.00 69.94 115 LYS A C 1
ATOM 952 O O . LYS A 1 115 ? 2.839 -4.710 -36.122 1.00 69.94 115 LYS A O 1
ATOM 957 N N . HIS A 1 116 ? 2.445 -4.075 -34.002 1.00 68.38 116 HIS A N 1
ATOM 958 C CA . HIS A 1 116 ? 1.641 -2.897 -34.353 1.00 68.38 116 HIS A CA 1
ATOM 959 C C . HIS A 1 116 ? 2.493 -1.648 -34.613 1.00 68.38 116 HIS A C 1
ATOM 961 O O . HIS A 1 116 ? 1.975 -0.680 -35.164 1.00 68.38 116 HIS A O 1
ATOM 967 N N . PHE A 1 117 ? 3.776 -1.672 -34.246 1.00 73.12 117 PHE A N 1
ATOM 968 C CA . PHE A 1 117 ? 4.699 -0.563 -34.470 1.00 73.12 117 PHE A CA 1
ATOM 969 C C . PHE A 1 117 ? 5.488 -0.764 -35.763 1.00 73.12 117 PHE A C 1
ATOM 971 O O . PHE A 1 117 ? 6.031 -1.840 -36.019 1.00 73.12 117 PHE A O 1
ATOM 978 N N . SER A 1 118 ? 5.556 0.287 -36.576 1.00 67.50 118 SER A N 1
ATOM 979 C CA . SER A 1 118 ? 6.253 0.284 -37.865 1.00 67.50 118 SER A CA 1
ATOM 980 C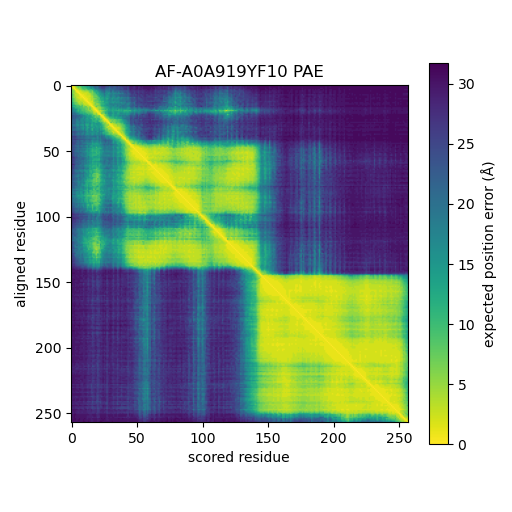 C . SER A 1 118 ? 7.721 0.686 -37.728 1.00 67.50 118 SER A C 1
ATOM 982 O O . SER A 1 118 ? 8.528 0.354 -38.599 1.00 67.50 118 SER A O 1
ATOM 984 N N . THR A 1 119 ? 8.079 1.376 -36.639 1.00 75.00 119 THR A N 1
ATOM 985 C CA . THR A 1 119 ? 9.444 1.843 -36.367 1.00 75.00 119 THR A CA 1
ATOM 986 C C . THR A 1 119 ? 9.830 1.724 -34.892 1.00 75.00 119 THR A C 1
ATOM 988 O O . THR A 1 119 ? 8.990 1.740 -33.994 1.00 75.00 119 THR A O 1
ATOM 991 N N . LEU A 1 120 ? 11.133 1.656 -34.627 1.00 76.19 120 LEU A N 1
ATOM 992 C CA . LEU A 1 120 ? 11.724 1.664 -33.293 1.00 76.19 120 LEU A CA 1
ATOM 993 C C . LEU A 1 120 ? 11.487 3.002 -32.574 1.00 76.19 120 LEU A C 1
ATOM 995 O O . LEU A 1 120 ? 11.372 3.019 -31.351 1.00 76.19 120 LEU A O 1
ATOM 999 N N . SER A 1 121 ? 11.366 4.104 -33.325 1.00 75.12 121 SER A N 1
ATOM 1000 C CA . SER A 1 121 ? 10.990 5.411 -32.770 1.00 75.12 121 SER A CA 1
ATOM 1001 C C . SER A 1 121 ? 9.589 5.366 -32.162 1.00 75.12 121 SER A C 1
ATOM 1003 O O . SER A 1 121 ? 9.417 5.786 -31.025 1.00 75.12 121 SER A O 1
ATOM 1005 N N . GLU A 1 122 ? 8.615 4.767 -32.858 1.00 76.25 122 GLU A N 1
ATOM 1006 C CA . GLU A 1 122 ? 7.254 4.603 -32.325 1.00 76.25 122 GLU A CA 1
ATOM 1007 C C . GLU A 1 122 ? 7.235 3.754 -31.047 1.00 76.25 122 GLU A C 1
ATOM 1009 O O . GLU A 1 122 ? 6.505 4.060 -30.105 1.00 76.25 122 GLU A O 1
ATOM 1014 N N . VAL A 1 123 ? 8.068 2.708 -30.987 1.00 80.50 123 VAL A N 1
ATOM 1015 C CA . VAL A 1 123 ? 8.225 1.896 -29.771 1.00 80.50 123 VAL A CA 1
ATOM 1016 C C . VAL A 1 123 ? 8.814 2.730 -28.630 1.00 80.50 123 VAL A C 1
ATOM 1018 O O . VAL A 1 123 ? 8.369 2.597 -27.491 1.00 80.50 123 VAL A O 1
ATOM 1021 N N . SER A 1 124 ? 9.797 3.588 -28.920 1.00 81.62 124 SER A N 1
ATOM 1022 C CA . SER A 1 124 ? 10.423 4.478 -27.935 1.00 81.62 124 SER A CA 1
ATOM 1023 C C . SER A 1 124 ? 9.427 5.479 -27.362 1.00 81.62 124 SER A C 1
ATOM 1025 O O . SER A 1 124 ? 9.303 5.593 -26.142 1.00 81.62 124 SER A O 1
ATOM 1027 N N . ASP A 1 125 ? 8.667 6.142 -28.235 1.00 79.31 125 ASP A N 1
ATOM 1028 C CA . ASP A 1 125 ? 7.666 7.137 -27.853 1.00 79.31 125 ASP A CA 1
ATOM 1029 C C .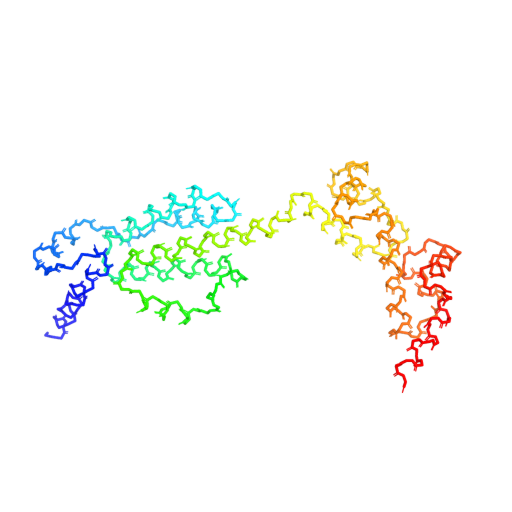 ASP A 1 125 ? 6.551 6.506 -27.016 1.00 79.31 125 ASP A C 1
ATOM 1031 O O . ASP A 1 125 ? 6.218 7.002 -25.937 1.00 79.31 125 ASP A O 1
ATOM 1035 N N . TRP A 1 126 ? 6.037 5.352 -27.448 1.00 83.56 126 TRP A N 1
ATOM 1036 C CA . TRP A 1 126 ? 5.036 4.616 -26.682 1.00 83.56 126 TRP A CA 1
ATOM 1037 C C . TRP A 1 126 ? 5.569 4.182 -25.313 1.00 83.56 126 TRP A C 1
ATOM 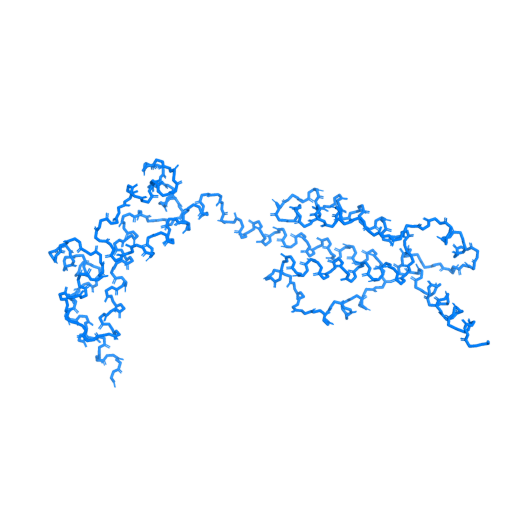1039 O O . TRP A 1 126 ? 4.897 4.354 -24.294 1.00 83.56 126 TRP A O 1
ATOM 1049 N N . LEU A 1 127 ? 6.788 3.635 -25.265 1.00 81.56 127 LEU A N 1
ATOM 1050 C CA . LEU A 1 127 ? 7.368 3.152 -24.017 1.00 81.56 127 LEU A CA 1
ATOM 1051 C C . LEU A 1 127 ? 7.631 4.306 -23.050 1.00 81.56 127 LEU A C 1
ATOM 1053 O O . LEU A 1 127 ? 7.386 4.171 -21.853 1.00 81.56 127 LEU A O 1
ATOM 1057 N N . LYS A 1 128 ? 8.068 5.456 -23.565 1.00 83.62 128 LYS A N 1
ATOM 1058 C CA . LYS A 1 128 ? 8.203 6.695 -22.800 1.00 83.62 128 LYS A CA 1
ATOM 1059 C C . LYS A 1 128 ? 6.869 7.118 -22.196 1.00 83.62 128 LYS A C 1
ATOM 1061 O O . LYS A 1 128 ? 6.814 7.379 -20.997 1.00 83.62 128 LYS A O 1
ATOM 1066 N N . GLU A 1 129 ? 5.797 7.160 -22.982 1.00 79.81 129 GLU A N 1
ATOM 1067 C CA . GLU A 1 129 ? 4.465 7.514 -22.483 1.00 79.81 129 GLU A CA 1
ATOM 1068 C C . GLU A 1 129 ? 3.945 6.522 -21.436 1.00 79.81 129 GLU A C 1
ATOM 1070 O O . GLU A 1 129 ? 3.395 6.938 -20.414 1.00 79.81 129 GLU A O 1
ATOM 1075 N N . GLU A 1 130 ? 4.147 5.218 -21.637 1.00 79.44 130 GLU A N 1
ATOM 1076 C CA . GLU A 1 130 ? 3.722 4.192 -20.682 1.00 79.44 130 GLU A CA 1
ATOM 1077 C C . GLU A 1 130 ? 4.548 4.253 -19.388 1.00 79.44 130 GLU A C 1
ATOM 1079 O O . GLU A 1 130 ? 3.987 4.185 -18.296 1.00 79.44 130 GLU A O 1
ATOM 1084 N N . LEU A 1 131 ? 5.866 4.456 -19.467 1.00 79.88 131 LEU A N 1
ATOM 1085 C CA . LEU A 1 131 ? 6.714 4.630 -18.285 1.00 79.88 131 LEU A CA 1
ATOM 1086 C C . LEU A 1 131 ? 6.404 5.933 -17.544 1.00 79.88 131 LEU A C 1
ATOM 1088 O O . LEU A 1 131 ? 6.367 5.921 -16.317 1.00 79.88 131 LEU A O 1
ATOM 1092 N N . LEU A 1 132 ? 6.121 7.032 -18.249 1.00 79.75 132 LEU A N 1
ATOM 1093 C CA . LEU A 1 132 ? 5.650 8.279 -17.637 1.00 79.75 132 LEU A CA 1
ATOM 1094 C C . LEU A 1 132 ? 4.283 8.096 -16.984 1.00 79.75 132 LEU A C 1
ATOM 1096 O O . LEU A 1 132 ? 4.071 8.588 -15.880 1.00 79.75 132 LEU A O 1
ATOM 1100 N N . ARG A 1 133 ? 3.371 7.339 -17.601 1.00 79.50 133 ARG A N 1
ATOM 1101 C CA . ARG A 1 133 ? 2.094 6.964 -16.988 1.00 79.50 133 ARG A CA 1
ATOM 1102 C C . ARG A 1 133 ? 2.313 6.120 -15.740 1.00 79.50 133 ARG A C 1
ATOM 1104 O O . ARG A 1 133 ? 1.668 6.384 -14.736 1.00 79.50 133 ARG A O 1
ATOM 1111 N N . ILE A 1 134 ? 3.226 5.151 -15.761 1.00 74.06 134 ILE A N 1
ATOM 1112 C CA . ILE A 1 134 ? 3.576 4.341 -14.587 1.00 74.06 134 ILE A CA 1
ATOM 1113 C C . ILE A 1 134 ? 4.213 5.214 -13.513 1.00 74.06 134 ILE A C 1
ATOM 1115 O O . ILE A 1 134 ? 3.842 5.074 -12.356 1.00 74.06 134 ILE A O 1
ATOM 1119 N N . ILE A 1 135 ? 5.110 6.141 -13.855 1.00 76.31 135 ILE A N 1
ATOM 1120 C CA . ILE A 1 135 ? 5.648 7.116 -12.901 1.00 76.31 135 ILE A CA 1
ATOM 1121 C C . ILE A 1 135 ? 4.512 7.960 -12.343 1.00 76.31 135 ILE A C 1
ATOM 1123 O O . ILE A 1 135 ? 4.444 8.084 -11.132 1.00 76.31 135 ILE A O 1
ATOM 1127 N N . HIS A 1 136 ? 3.596 8.464 -13.169 1.00 75.69 136 HIS A N 1
ATOM 1128 C CA . HIS A 1 136 ? 2.444 9.245 -12.731 1.00 75.69 136 HIS A CA 1
ATOM 1129 C C . HIS A 1 136 ? 1.492 8.429 -11.851 1.00 75.69 136 HIS A C 1
ATOM 1131 O O . HIS A 1 136 ? 0.990 8.936 -10.857 1.00 75.69 136 HIS A O 1
ATOM 1137 N N . LEU A 1 137 ? 1.266 7.150 -12.150 1.00 69.56 137 LEU A N 1
ATOM 1138 C CA . LEU A 1 137 ? 0.487 6.228 -11.323 1.00 69.56 137 LEU A CA 1
ATOM 1139 C C . LEU A 1 137 ? 1.218 5.903 -10.027 1.00 69.56 137 LEU A C 1
ATOM 1141 O O . LEU A 1 137 ? 0.596 5.858 -8.980 1.00 69.56 137 LEU A O 1
ATOM 1145 N N . LEU A 1 138 ? 2.536 5.734 -10.062 1.00 66.12 138 LEU A N 1
ATOM 1146 C CA . LEU A 1 138 ? 3.364 5.553 -8.880 1.00 66.12 138 LEU A CA 1
ATOM 1147 C C . LEU A 1 138 ? 3.462 6.842 -8.073 1.00 66.12 138 LEU A C 1
ATOM 1149 O O . LEU A 1 138 ? 3.586 6.747 -6.867 1.00 66.12 138 LEU A O 1
ATOM 1153 N N . THR A 1 139 ? 3.415 8.030 -8.676 1.00 61.28 139 THR A N 1
ATOM 1154 C CA . THR A 1 139 ? 3.471 9.325 -7.982 1.00 61.28 139 THR A CA 1
ATOM 1155 C C . THR A 1 139 ? 2.107 9.761 -7.460 1.00 61.28 139 THR A C 1
ATOM 1157 O O . THR A 1 139 ? 2.028 10.283 -6.354 1.00 61.28 139 THR A O 1
ATOM 1160 N N . SER A 1 140 ? 1.027 9.435 -8.169 1.00 55.69 140 SER A N 1
ATOM 1161 C CA . SER A 1 140 ? -0.352 9.565 -7.688 1.00 55.69 140 SER A CA 1
ATOM 1162 C C . SER A 1 140 ? -0.717 8.481 -6.663 1.00 55.69 140 SER A C 1
ATOM 1164 O O . SER A 1 140 ? -1.417 8.781 -5.701 1.00 55.69 140 SER A O 1
ATOM 1166 N N . GLN A 1 141 ? -0.159 7.264 -6.753 1.00 47.56 141 GLN A N 1
ATOM 1167 C CA . GLN A 1 141 ? -0.164 6.269 -5.663 1.00 47.56 141 GLN A CA 1
ATOM 1168 C C . GLN A 1 141 ? 0.862 6.593 -4.556 1.00 47.56 141 GLN A C 1
ATOM 1170 O O . GLN A 1 141 ? 0.651 6.205 -3.409 1.00 47.56 141 GLN A O 1
ATOM 1175 N N . LYS A 1 142 ? 1.915 7.390 -4.820 1.00 44.16 142 LYS A N 1
ATOM 1176 C CA . LYS A 1 142 ? 2.739 8.084 -3.794 1.00 44.16 142 LYS A CA 1
ATOM 1177 C C . LYS A 1 142 ? 1.992 9.269 -3.159 1.00 44.16 142 LYS A C 1
ATOM 1179 O O . LYS A 1 142 ? 2.596 10.034 -2.411 1.00 44.16 142 LYS A O 1
ATOM 1184 N N . GLY A 1 143 ? 0.671 9.343 -3.328 1.00 44.78 143 GLY A N 1
ATOM 1185 C CA . GLY A 1 143 ? -0.214 9.825 -2.268 1.00 44.78 143 GLY A CA 1
ATOM 1186 C C . GLY A 1 143 ? -0.080 9.030 -0.958 1.00 44.78 143 GLY A C 1
ATOM 1187 O O . GLY A 1 143 ? -0.619 9.470 0.044 1.00 44.78 143 GLY A O 1
ATOM 1188 N N . PHE A 1 144 ? 0.668 7.914 -0.933 1.00 49.09 144 PHE A N 1
ATOM 1189 C CA . PHE A 1 144 ? 1.293 7.403 0.285 1.00 49.09 144 PHE A CA 1
ATOM 1190 C C . PHE A 1 144 ? 2.723 7.954 0.447 1.00 49.09 144 PHE A C 1
ATOM 1192 O O . PHE A 1 144 ? 3.721 7.309 0.101 1.00 49.09 144 PHE A O 1
ATOM 1199 N N . SER A 1 145 ? 2.834 9.168 0.978 1.00 64.31 145 SER A N 1
ATOM 1200 C CA . SER A 1 145 ? 4.079 9.740 1.486 1.00 64.31 145 SER A CA 1
ATOM 1201 C C . SER A 1 145 ? 4.746 8.804 2.513 1.00 64.31 145 SER A C 1
ATOM 1203 O O . SER A 1 145 ? 4.146 7.858 3.027 1.00 64.31 145 SER A O 1
ATOM 1205 N N . ARG A 1 146 ? 6.012 9.069 2.882 1.00 64.69 146 ARG A N 1
ATOM 1206 C CA . ARG A 1 146 ? 6.664 8.356 4.004 1.00 64.69 146 ARG A CA 1
ATOM 1207 C C . ARG A 1 146 ? 5.780 8.364 5.259 1.00 64.69 146 ARG A C 1
ATOM 1209 O O . ARG A 1 146 ? 5.802 7.395 6.004 1.00 64.69 146 ARG A O 1
ATOM 1216 N N . LYS A 1 147 ? 4.996 9.428 5.461 1.00 69.31 147 LYS A N 1
ATOM 1217 C CA . LYS A 1 147 ? 4.025 9.541 6.549 1.00 69.31 147 LYS A CA 1
ATOM 1218 C C . LYS A 1 147 ? 2.931 8.483 6.441 1.00 69.31 147 LYS A C 1
ATOM 1220 O O . LYS A 1 147 ? 2.660 7.805 7.422 1.00 69.31 147 LYS A O 1
ATOM 1225 N N . ASP A 1 148 ? 2.365 8.298 5.256 1.00 72.81 148 ASP A N 1
ATOM 1226 C CA . ASP A 1 148 ? 1.269 7.356 5.036 1.00 72.81 148 ASP A CA 1
ATOM 1227 C C . ASP A 1 148 ? 1.724 5.901 5.153 1.00 72.81 148 ASP A C 1
ATOM 1229 O O . ASP A 1 148 ? 0.987 5.080 5.680 1.00 72.81 148 ASP A O 1
ATOM 1233 N N . LYS A 1 149 ? 2.959 5.577 4.739 1.00 76.94 149 LYS A N 1
ATOM 1234 C CA . LYS A 1 149 ? 3.538 4.241 4.972 1.00 76.94 149 LYS A CA 1
ATOM 1235 C C . LYS A 1 149 ? 3.664 3.926 6.458 1.00 76.94 149 LYS A C 1
ATOM 1237 O O . LYS A 1 149 ? 3.280 2.846 6.884 1.00 76.94 149 LYS A O 1
ATOM 1242 N N . VAL A 1 150 ? 4.163 4.886 7.236 1.00 76.81 150 VAL A N 1
ATOM 1243 C CA . VAL A 1 150 ? 4.246 4.747 8.695 1.00 76.81 150 VAL A CA 1
ATOM 1244 C C . VAL A 1 150 ? 2.836 4.631 9.284 1.00 76.81 150 VAL A C 1
ATOM 1246 O O . VAL A 1 150 ? 2.615 3.839 10.188 1.00 76.81 150 VAL A O 1
ATOM 1249 N N . VAL A 1 151 ?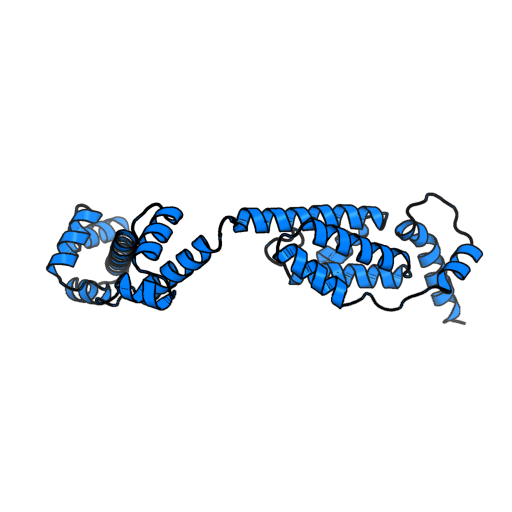 1.853 5.375 8.771 1.00 85.12 151 VAL A N 1
ATOM 1250 C CA . VAL A 1 151 ? 0.457 5.262 9.222 1.00 85.12 151 VAL A CA 1
ATOM 1251 C C . VAL A 1 151 ? -0.167 3.914 8.852 1.00 85.12 151 VAL A C 1
ATOM 1253 O O . VAL A 1 151 ? -0.950 3.393 9.640 1.00 85.12 151 VAL A O 1
ATOM 1256 N N . GLU A 1 152 ? 0.162 3.329 7.702 1.00 86.75 152 GLU A N 1
ATOM 1257 C CA . GLU A 1 152 ? -0.289 1.981 7.340 1.00 86.75 152 GLU A CA 1
ATOM 1258 C C . GLU A 1 152 ? 0.341 0.922 8.252 1.00 86.75 152 GLU A C 1
ATOM 1260 O O . GLU A 1 152 ? -0.376 0.087 8.787 1.00 86.75 152 GLU A O 1
ATOM 1265 N N . GLU A 1 153 ? 1.636 1.035 8.556 1.00 84.19 153 GLU A N 1
ATOM 1266 C CA . GLU A 1 153 ? 2.319 0.180 9.538 1.00 84.19 153 GLU A CA 1
ATOM 1267 C C . GLU A 1 153 ? 1.669 0.279 10.932 1.00 84.19 153 GLU A C 1
ATOM 1269 O O . GLU A 1 153 ? 1.417 -0.733 11.587 1.00 84.19 153 GLU A O 1
ATOM 1274 N N . MET A 1 154 ? 1.288 1.488 11.370 1.00 90.81 154 MET A N 1
ATOM 1275 C CA . MET A 1 154 ? 0.504 1.659 12.601 1.00 90.81 154 MET A CA 1
ATOM 1276 C C . MET A 1 154 ? -0.855 0.951 12.525 1.00 90.81 154 MET A C 1
ATOM 1278 O O . MET A 1 154 ? -1.302 0.382 13.520 1.00 90.81 154 MET A O 1
ATOM 1282 N N . VAL A 1 155 ? -1.540 1.007 11.378 1.00 91.06 155 VAL A N 1
ATOM 1283 C CA . VAL A 1 155 ? -2.838 0.347 11.175 1.00 91.06 155 VAL A CA 1
ATOM 1284 C C . VAL A 1 155 ? -2.691 -1.172 11.225 1.00 91.06 155 V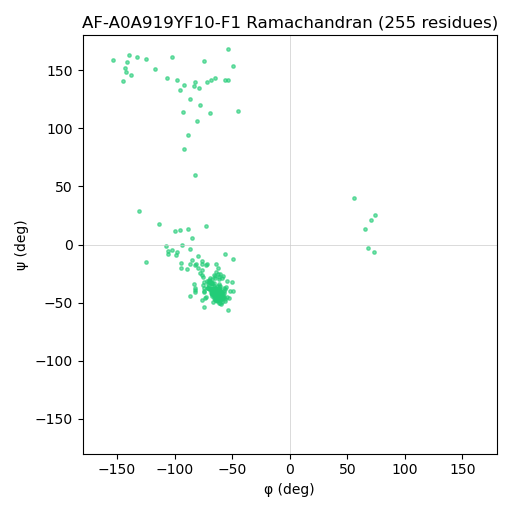AL A C 1
ATOM 1286 O O . VAL A 1 155 ? -3.462 -1.826 11.929 1.00 91.06 155 VAL A O 1
ATOM 1289 N N . GLU A 1 156 ? -1.691 -1.729 10.546 1.00 89.81 156 GLU A N 1
ATOM 1290 C CA . GLU A 1 156 ? -1.377 -3.159 10.581 1.00 89.81 156 GLU A CA 1
ATOM 1291 C C . GLU A 1 156 ? -1.101 -3.629 12.013 1.00 89.81 156 GLU A C 1
ATOM 1293 O O . GLU A 1 156 ? -1.696 -4.611 12.468 1.00 89.81 156 GLU A O 1
ATOM 1298 N N . TYR A 1 157 ? -0.291 -2.873 12.760 1.00 90.44 157 TYR A N 1
ATOM 1299 C CA . TYR A 1 157 ? -0.010 -3.163 14.163 1.00 90.44 157 TYR A CA 1
ATOM 1300 C C . TYR A 1 157 ? -1.284 -3.151 15.020 1.00 90.44 157 TYR A C 1
ATOM 1302 O O . TYR A 1 157 ? -1.513 -4.063 15.817 1.00 90.44 157 TYR A O 1
ATOM 1310 N N . VAL A 1 158 ? -2.157 -2.153 14.832 1.00 93.69 158 VAL A N 1
ATOM 1311 C CA . VAL A 1 158 ? -3.440 -2.072 15.547 1.00 93.69 158 VAL A CA 1
ATOM 1312 C C . VAL A 1 158 ? -4.311 -3.292 15.267 1.00 93.69 158 VAL A C 1
ATOM 1314 O O . VAL A 1 158 ? -4.855 -3.854 16.212 1.00 93.69 158 VAL A O 1
ATOM 1317 N N . HIS A 1 159 ? -4.450 -3.718 14.009 1.00 91.38 159 HIS A N 1
ATOM 1318 C CA . HIS A 1 159 ? -5.287 -4.874 13.662 1.00 91.38 159 HIS A CA 1
ATOM 1319 C C . HIS A 1 159 ? -4.728 -6.180 14.216 1.00 91.38 159 HIS A C 1
ATOM 1321 O O . HIS A 1 159 ? -5.484 -6.987 14.757 1.00 91.38 159 HIS A O 1
ATOM 1327 N N . TYR A 1 160 ? -3.411 -6.368 14.142 1.00 91.56 160 TYR A N 1
ATOM 1328 C CA . TYR A 1 160 ? -2.757 -7.562 14.669 1.00 91.56 160 TYR A CA 1
ATOM 1329 C C . TYR A 1 160 ? -2.911 -7.673 16.198 1.00 91.56 160 TYR A C 1
ATOM 1331 O O . TYR A 1 160 ? -3.194 -8.750 16.726 1.00 91.56 160 TYR A O 1
ATOM 1339 N N . HIS A 1 161 ? -2.829 -6.544 16.908 1.00 92.88 161 HIS A N 1
ATOM 1340 C CA . HIS A 1 161 ? -2.911 -6.477 18.370 1.00 92.88 161 HIS A CA 1
ATOM 1341 C C . HIS A 1 161 ? -4.287 -6.054 18.911 1.00 92.88 161 HIS A C 1
ATOM 1343 O O . HIS A 1 161 ? -4.424 -5.783 20.102 1.00 92.88 161 HIS A O 1
ATOM 1349 N N . ILE A 1 162 ? -5.342 -6.011 18.087 1.00 91.69 162 ILE A N 1
ATOM 1350 C CA . ILE A 1 162 ? -6.632 -5.406 18.480 1.00 91.69 162 ILE A CA 1
ATOM 1351 C C . ILE A 1 162 ? -7.299 -6.090 19.685 1.00 91.69 162 ILE A C 1
ATOM 1353 O O . ILE A 1 162 ? -8.048 -5.458 20.436 1.00 91.69 162 ILE A O 1
ATOM 1357 N N . HIS A 1 163 ? -7.014 -7.382 19.859 1.00 90.31 163 HIS A N 1
ATOM 1358 C CA . HIS A 1 163 ? -7.508 -8.234 20.935 1.00 90.31 163 HIS A CA 1
ATOM 1359 C C . HIS A 1 163 ? -6.802 -7.975 22.273 1.00 90.31 163 HIS A C 1
ATOM 1361 O O . HIS A 1 163 ? -7.330 -8.363 23.314 1.00 90.31 163 HIS A O 1
ATOM 1367 N N . ASP A 1 164 ? -5.643 -7.312 22.261 1.00 92.56 164 ASP A N 1
ATOM 1368 C CA . ASP A 1 164 ? -4.872 -6.997 23.456 1.00 92.56 164 ASP A CA 1
ATOM 1369 C C . ASP A 1 164 ? -5.494 -5.795 24.199 1.00 92.56 164 ASP A C 1
ATOM 1371 O O . ASP A 1 164 ? -5.605 -4.695 23.637 1.00 92.56 164 ASP A O 1
ATOM 1375 N N . PRO A 1 165 ? -5.914 -5.954 25.470 1.00 89.94 165 PRO A N 1
ATOM 1376 C CA . PRO A 1 165 ? -6.393 -4.846 26.288 1.00 89.94 165 PRO A CA 1
ATOM 1377 C C . PRO A 1 165 ? -5.334 -3.781 26.593 1.00 89.94 165 PRO A C 1
ATOM 1379 O O . PRO A 1 165 ? -5.705 -2.642 26.906 1.00 89.94 165 PRO A O 1
ATOM 1382 N N . MET A 1 166 ? -4.048 -4.132 26.540 1.00 91.56 166 MET A N 1
ATOM 1383 C CA . MET A 1 166 ? -2.937 -3.220 26.812 1.00 91.56 166 MET A CA 1
ATOM 1384 C C . MET A 1 166 ? -2.568 -2.355 25.608 1.00 91.56 166 MET A C 1
ATOM 1386 O O . MET A 1 166 ? -2.019 -1.280 25.845 1.00 91.56 166 MET A O 1
ATOM 1390 N N . LEU A 1 167 ? -3.000 -2.728 24.386 1.00 92.88 167 LEU A N 1
ATOM 1391 C CA . LEU A 1 167 ? -2.723 -1.981 23.155 1.00 92.88 167 LEU A CA 1
ATOM 1392 C C . LEU A 1 167 ? -2.948 -0.479 23.355 1.00 92.88 167 LEU A C 1
ATOM 1394 O O . LEU A 1 167 ? -4.075 -0.005 23.573 1.00 92.88 167 LEU A O 1
ATOM 1398 N N . SER A 1 168 ? -1.852 0.258 23.241 1.00 91.38 168 SER A N 1
ATOM 1399 C CA . SER A 1 168 ? -1.775 1.680 23.528 1.00 91.38 168 SER A CA 1
ATOM 1400 C C . SER A 1 168 ? -1.063 2.449 22.416 1.00 91.38 168 SER A C 1
ATOM 1402 O O . SER A 1 168 ? -0.305 1.910 21.615 1.00 91.38 168 SER A O 1
ATOM 1404 N N . VAL A 1 169 ? -1.273 3.769 22.389 1.00 92.06 169 VAL A N 1
ATOM 1405 C CA . VAL A 1 169 ? -0.522 4.674 21.495 1.00 92.06 169 VAL A CA 1
ATOM 1406 C C . VAL A 1 169 ? 0.983 4.617 21.779 1.00 92.06 169 VAL A C 1
ATOM 1408 O O . VAL A 1 169 ? 1.786 4.925 20.905 1.00 92.06 169 VAL A O 1
ATOM 1411 N N . ASP A 1 170 ? 1.355 4.242 23.000 1.00 89.81 170 ASP A N 1
ATOM 1412 C CA . ASP A 1 170 ? 2.736 4.211 23.457 1.00 89.81 170 ASP A CA 1
ATOM 1413 C C . ASP A 1 170 ? 3.497 3.038 22.840 1.00 89.81 170 ASP A C 1
ATOM 1415 O O . ASP A 1 170 ? 4.573 3.251 22.288 1.00 89.81 170 ASP A O 1
ATOM 1419 N N . GLU A 1 171 ? 2.893 1.850 22.840 1.00 89.19 171 GLU A N 1
ATOM 1420 C CA . GLU A 1 171 ? 3.443 0.655 22.186 1.00 89.19 171 GLU A CA 1
ATOM 1421 C C . GLU A 1 171 ? 3.520 0.827 20.669 1.00 89.19 171 GLU A C 1
ATOM 1423 O O . GLU A 1 171 ? 4.528 0.486 20.058 1.00 89.19 171 GLU A O 1
ATOM 1428 N N . ILE A 1 172 ? 2.496 1.434 20.057 1.00 90.62 172 ILE A N 1
ATOM 1429 C CA . ILE A 1 172 ? 2.505 1.725 18.615 1.00 90.62 172 ILE A CA 1
ATOM 1430 C C . ILE A 1 172 ? 3.651 2.681 18.272 1.00 90.62 172 ILE A C 1
ATOM 1432 O O . ILE A 1 172 ? 4.327 2.502 17.264 1.00 90.62 172 ILE A O 1
ATOM 1436 N N . ALA A 1 173 ? 3.884 3.697 19.108 1.00 83.81 173 ALA A N 1
ATOM 1437 C CA . ALA A 1 173 ? 4.956 4.660 18.898 1.00 83.81 173 ALA A CA 1
ATOM 1438 C C . ALA A 1 173 ? 6.350 4.034 19.039 1.00 83.81 173 ALA A C 1
ATOM 1440 O O . ALA A 1 173 ? 7.246 4.365 18.262 1.00 83.81 173 ALA A O 1
ATOM 1441 N N . GLU A 1 174 ? 6.516 3.115 19.989 1.00 79.44 174 GLU A N 1
ATOM 1442 C CA . GLU A 1 174 ? 7.738 2.329 20.147 1.00 79.44 174 GLU A CA 1
ATOM 1443 C C . GLU A 1 174 ? 7.970 1.401 18.948 1.00 79.44 174 GLU A C 1
ATOM 1445 O O . GLU A 1 174 ? 9.069 1.396 18.396 1.00 79.44 174 GLU A O 1
ATOM 1450 N N . HIS A 1 175 ? 6.926 0.712 18.476 1.00 77.94 175 HIS A N 1
ATOM 1451 C CA . HIS A 1 175 ? 6.990 -0.171 17.310 1.00 77.94 175 HIS A CA 1
ATOM 1452 C C . HIS A 1 175 ? 7.508 0.551 16.060 1.00 77.94 175 HIS A C 1
ATOM 1454 O O . HIS A 1 175 ? 8.467 0.101 15.437 1.00 77.94 175 HIS A O 1
ATOM 1460 N N . VAL A 1 176 ? 6.949 1.725 15.751 1.00 79.00 176 VAL A N 1
ATOM 1461 C CA . VAL A 1 176 ? 7.362 2.526 14.584 1.00 79.00 176 VAL A CA 1
ATOM 1462 C C . VAL A 1 176 ? 8.569 3.435 14.863 1.00 79.00 176 VAL A C 1
ATOM 1464 O O . VAL A 1 176 ? 8.943 4.246 14.016 1.00 79.00 176 VAL A O 1
ATOM 1467 N N . SER A 1 177 ? 9.182 3.338 16.051 1.00 74.88 177 SER A N 1
ATOM 1468 C CA . SER A 1 177 ? 10.354 4.126 16.467 1.00 74.88 177 SER A CA 1
ATOM 1469 C C . SER A 1 177 ? 10.169 5.653 16.374 1.00 74.88 177 SER A C 1
ATOM 1471 O O . SER A 1 177 ? 11.081 6.387 15.983 1.00 74.88 177 SER A O 1
ATOM 1473 N N . LEU A 1 178 ? 8.988 6.165 16.738 1.00 75.62 178 LEU A N 1
ATOM 1474 C CA . LEU A 1 178 ? 8.658 7.596 16.704 1.00 75.62 178 LEU A CA 1
ATOM 1475 C C . LEU A 1 178 ? 8.165 8.101 18.059 1.00 75.62 178 LEU A C 1
ATOM 1477 O O . LEU A 1 178 ? 7.680 7.362 18.907 1.00 75.62 178 LEU A O 1
ATOM 1481 N N . SER A 1 179 ? 8.240 9.417 18.274 1.00 78.88 179 SER A N 1
ATOM 1482 C CA . SER A 1 179 ? 7.660 10.001 19.486 1.00 78.88 179 SER A CA 1
ATOM 1483 C C . SER A 1 179 ? 6.129 9.907 19.470 1.00 78.88 179 SER A C 1
ATOM 1485 O O . SER A 1 179 ? 5.486 10.178 18.454 1.00 78.88 179 SER A O 1
ATOM 1487 N N . LYS A 1 180 ? 5.527 9.638 20.634 1.00 87.06 180 LYS A N 1
ATOM 1488 C CA . LYS A 1 180 ? 4.064 9.601 20.841 1.00 87.06 180 LYS A CA 1
ATOM 1489 C C . LYS A 1 180 ? 3.350 10.839 20.290 1.00 87.06 180 LYS A C 1
ATOM 1491 O O . LYS A 1 180 ? 2.266 10.744 19.718 1.00 87.06 180 LYS A O 1
ATOM 1496 N N . LYS A 1 181 ? 3.958 12.018 20.474 1.00 82.69 181 LYS A N 1
ATOM 1497 C CA . LYS A 1 181 ? 3.426 13.297 19.984 1.00 82.69 181 LYS A CA 1
ATOM 1498 C C . LYS A 1 181 ? 3.369 13.315 18.457 1.00 82.69 181 LYS A C 1
ATOM 1500 O O . LYS A 1 181 ? 2.342 13.691 17.901 1.00 82.69 181 LYS A O 1
ATOM 1505 N N . TYR A 1 182 ? 4.449 12.884 17.807 1.00 77.25 182 TYR A N 1
ATOM 1506 C CA . TYR A 1 182 ? 4.517 12.832 16.352 1.00 77.25 182 TYR A CA 1
ATOM 1507 C C . TYR A 1 182 ? 3.552 11.791 15.786 1.00 77.25 182 TYR A C 1
ATOM 1509 O O . TYR A 1 182 ? 2.816 12.114 14.871 1.00 77.25 182 TYR A O 1
ATOM 1517 N N . VAL A 1 183 ? 3.454 10.604 16.391 1.00 86.25 183 VAL A N 1
ATOM 1518 C CA . VAL A 1 183 ? 2.498 9.555 15.993 1.00 86.25 183 VAL A CA 1
ATOM 1519 C C . VAL A 1 183 ? 1.053 10.046 16.013 1.00 86.25 183 VAL A C 1
ATOM 1521 O O . VAL A 1 183 ? 0.326 9.858 15.042 1.00 86.25 183 VAL A O 1
ATOM 1524 N N . ARG A 1 184 ? 0.634 10.729 17.086 1.00 87.94 184 ARG A N 1
ATOM 1525 C CA . ARG A 1 184 ? -0.723 11.291 17.183 1.00 87.94 184 ARG A CA 1
ATOM 1526 C C . ARG A 1 184 ? -1.000 12.307 16.081 1.00 87.94 184 ARG A C 1
ATOM 1528 O O . ARG A 1 184 ? -2.048 12.232 15.454 1.00 87.94 184 ARG A O 1
ATOM 1535 N N . GLN A 1 185 ? -0.067 13.235 15.870 1.00 80.69 185 GLN A N 1
ATOM 1536 C CA . GLN A 1 185 ? -0.196 14.272 14.849 1.00 80.69 185 GLN A CA 1
ATOM 1537 C C . GLN A 1 185 ? -0.213 13.667 13.444 1.00 80.69 185 GLN A C 1
ATOM 1539 O O . GLN A 1 185 ? -1.047 14.038 12.632 1.00 80.69 185 GLN A O 1
ATOM 1544 N N . LEU A 1 186 ? 0.684 12.717 13.188 1.00 81.88 186 LEU A N 1
ATOM 1545 C CA . LEU A 1 186 ? 0.838 12.050 11.905 1.00 81.88 186 LEU A CA 1
ATOM 1546 C C . LEU A 1 186 ? -0.413 11.266 11.521 1.00 81.88 186 LEU A C 1
ATOM 1548 O O . LEU A 1 186 ? -0.896 11.369 10.400 1.00 81.88 186 LEU A O 1
ATOM 1552 N N . PHE A 1 187 ? -0.941 10.488 12.464 1.00 89.31 187 PHE A N 1
ATOM 1553 C CA . PHE A 1 187 ? -2.112 9.661 12.219 1.00 89.31 187 PHE A CA 1
ATOM 1554 C C . PHE A 1 187 ? -3.362 10.511 11.975 1.00 89.31 187 PHE A C 1
ATOM 1556 O O . PHE A 1 187 ? -4.139 10.201 11.079 1.00 89.31 187 PHE A O 1
ATOM 1563 N N . ASP A 1 188 ? -3.533 11.599 12.731 1.00 84.38 188 ASP A N 1
ATOM 1564 C CA . ASP A 1 188 ? -4.645 12.537 12.548 1.00 84.38 188 ASP A CA 1
ATOM 1565 C C . ASP A 1 188 ? -4.533 13.307 11.222 1.00 84.38 188 ASP A C 1
ATOM 1567 O O . ASP A 1 188 ? -5.511 13.412 10.489 1.00 84.38 188 ASP A O 1
ATOM 1571 N N . GLU A 1 189 ? -3.324 13.756 10.857 1.00 78.69 189 GLU A N 1
ATOM 1572 C CA . GLU A 1 189 ? -3.040 14.410 9.569 1.00 78.69 189 GLU A CA 1
ATOM 1573 C C . GLU A 1 189 ? -3.432 13.519 8.380 1.00 78.69 189 GLU A C 1
ATOM 1575 O O . GLU A 1 189 ? -4.019 14.006 7.417 1.00 78.69 189 GLU A O 1
ATOM 1580 N N . VAL A 1 190 ? -3.138 12.217 8.457 1.00 77.19 190 VAL A N 1
ATOM 1581 C CA . VAL A 1 190 ? -3.364 11.266 7.356 1.00 77.19 190 VAL A CA 1
ATOM 1582 C C . VAL A 1 190 ? -4.781 10.684 7.346 1.00 77.19 190 VAL A C 1
ATOM 1584 O O . VAL A 1 190 ? -5.395 10.559 6.289 1.00 77.19 190 VAL A O 1
ATOM 1587 N N . ARG A 1 191 ? -5.320 10.279 8.503 1.00 78.25 191 ARG A N 1
ATOM 1588 C CA . ARG A 1 191 ? -6.612 9.568 8.598 1.00 78.25 191 ARG A CA 1
ATOM 1589 C C . ARG A 1 191 ? -7.785 10.476 8.962 1.00 78.25 191 ARG A C 1
ATOM 1591 O O . ARG A 1 191 ? -8.921 10.005 8.947 1.00 78.25 191 ARG A O 1
ATOM 1598 N N . GLY A 1 192 ? -7.532 11.735 9.325 1.00 83.44 192 GLY A N 1
ATOM 1599 C CA . GLY A 1 192 ? -8.554 12.688 9.774 1.00 83.44 192 GLY A CA 1
ATOM 1600 C C . GLY A 1 192 ? -9.231 12.305 11.095 1.00 83.44 192 GLY A C 1
ATOM 1601 O O . GLY A 1 192 ? -10.297 12.829 11.418 1.00 83.44 192 GLY A O 1
ATOM 1602 N N . VAL A 1 193 ? -8.662 11.342 11.827 1.00 87.38 193 VAL A N 1
ATOM 1603 C CA . VAL A 1 193 ? -9.153 10.870 13.124 1.00 87.38 193 VAL A CA 1
ATOM 1604 C C . VAL A 1 193 ? -7.982 10.569 14.048 1.00 87.38 193 VAL A C 1
ATOM 1606 O O . VAL A 1 193 ? -6.937 10.080 13.621 1.00 87.38 193 VAL A O 1
ATOM 1609 N N . SER A 1 194 ? -8.180 10.761 15.353 1.00 92.25 194 SER A N 1
ATOM 1610 C CA . SER A 1 194 ? -7.148 10.408 16.329 1.00 92.25 194 SER A CA 1
ATOM 1611 C C . SER A 1 194 ? -6.891 8.894 16.364 1.00 92.25 194 SER A C 1
ATOM 1613 O O . SER A 1 194 ? -7.829 8.093 16.316 1.00 92.25 194 SER A O 1
ATOM 1615 N N . LEU A 1 195 ? -5.630 8.491 16.556 1.00 93.25 195 LEU A N 1
ATOM 1616 C CA . LEU A 1 195 ? -5.246 7.077 16.684 1.00 93.25 195 LEU A CA 1
ATOM 1617 C C . LEU A 1 195 ? -6.012 6.353 17.809 1.00 93.25 195 LEU A C 1
ATOM 1619 O O . LEU A 1 195 ? -6.437 5.214 17.650 1.00 93.25 195 LEU A O 1
ATOM 1623 N N . SER A 1 196 ? -6.267 7.021 18.938 1.00 92.88 196 SER A N 1
ATOM 1624 C CA . SER A 1 1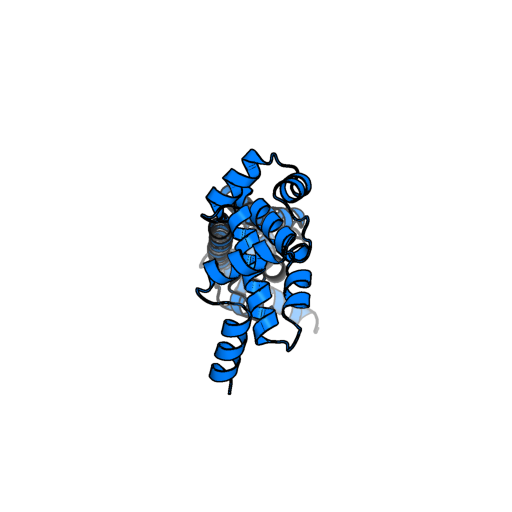96 ? -7.063 6.438 20.029 1.00 92.88 196 SER A CA 1
ATOM 1625 C C . SER A 1 196 ? -8.522 6.194 19.625 1.00 92.88 196 SER A C 1
ATOM 1627 O O . SER A 1 196 ? -9.101 5.175 20.000 1.00 92.88 196 SER A O 1
ATOM 1629 N N . SER A 1 197 ? -9.117 7.106 18.849 1.00 91.88 197 SER A N 1
ATOM 1630 C CA . SER A 1 197 ? -10.459 6.922 18.282 1.00 91.88 197 SER A CA 1
ATOM 1631 C C . SER A 1 197 ? -10.480 5.788 17.260 1.00 91.88 197 SER A C 1
ATOM 1633 O O . SER A 1 197 ? -11.419 4.998 17.258 1.00 91.88 197 SER A O 1
ATOM 1635 N N . TYR A 1 198 ? -9.435 5.677 16.438 1.00 94.38 198 TYR A N 1
ATOM 1636 C CA . TYR A 1 198 ? -9.288 4.600 15.466 1.00 94.38 198 TYR A CA 1
ATOM 1637 C C . TYR A 1 198 ? -9.254 3.223 16.140 1.00 94.38 198 TYR A C 1
ATOM 1639 O O . TYR A 1 198 ? -10.058 2.361 15.794 1.00 94.38 198 TYR A O 1
ATOM 1647 N N . ILE A 1 199 ? -8.413 3.044 17.168 1.00 94.06 199 ILE A N 1
ATOM 1648 C CA . ILE A 1 199 ? -8.343 1.797 17.952 1.00 94.06 199 ILE A CA 1
ATOM 1649 C C . ILE A 1 199 ? -9.712 1.457 18.552 1.00 94.06 199 ILE A C 1
ATOM 1651 O O . ILE A 1 199 ? -10.160 0.313 18.486 1.00 94.06 199 ILE A O 1
ATOM 1655 N N . LEU A 1 200 ? -10.406 2.447 19.126 1.00 93.38 200 LEU A N 1
ATOM 1656 C CA . LEU A 1 200 ? -11.730 2.227 19.705 1.00 93.38 200 LEU A CA 1
ATOM 1657 C C . LEU A 1 200 ? -12.741 1.756 18.652 1.00 93.38 200 LEU A C 1
ATOM 1659 O O . LEU A 1 200 ? -13.471 0.801 18.907 1.00 93.38 200 LEU A O 1
ATOM 1663 N N . ASN A 1 201 ? -12.772 2.398 17.485 1.00 92.88 201 ASN A N 1
ATOM 1664 C CA . ASN A 1 201 ? -13.680 2.037 16.399 1.00 92.88 201 ASN A CA 1
ATOM 1665 C C . ASN A 1 201 ? -13.374 0.639 15.850 1.00 92.88 201 ASN A C 1
ATOM 1667 O O . ASN A 1 201 ? -14.294 -0.161 15.714 1.00 92.88 201 ASN A O 1
ATOM 1671 N N . ALA A 1 202 ? -12.097 0.305 15.650 1.00 92.31 202 ALA A N 1
ATOM 1672 C CA . ALA A 1 202 ? -11.680 -1.028 15.221 1.00 92.31 202 ALA A CA 1
ATOM 1673 C C . ALA A 1 202 ? -12.120 -2.116 16.221 1.00 92.31 202 ALA A C 1
ATOM 1675 O O . ALA A 1 202 ? -12.651 -3.154 15.821 1.00 92.31 202 ALA A O 1
ATOM 1676 N N . ARG A 1 203 ? -12.009 -1.856 17.533 1.00 94.19 203 ARG A N 1
ATOM 1677 C CA . ARG A 1 203 ? -12.551 -2.759 18.564 1.00 94.19 203 ARG A CA 1
ATOM 1678 C C . ARG A 1 203 ? -14.071 -2.896 18.463 1.00 94.19 203 ARG A C 1
ATOM 1680 O O . ARG A 1 203 ? -14.585 -4.003 18.581 1.00 94.19 203 ARG A O 1
ATOM 1687 N N . ILE A 1 204 ? -14.807 -1.806 18.232 1.00 94.19 204 ILE A N 1
ATOM 1688 C CA . ILE A 1 204 ? -16.268 -1.855 18.044 1.00 94.19 204 ILE A CA 1
ATOM 1689 C C . ILE A 1 204 ? -16.653 -2.656 16.798 1.00 94.19 204 ILE A C 1
ATOM 1691 O O . ILE A 1 204 ? -17.592 -3.451 16.858 1.00 94.19 204 ILE A O 1
ATOM 1695 N N . ASP A 1 205 ? -15.931 -2.497 15.693 1.00 92.44 205 ASP A N 1
ATOM 1696 C CA . ASP A 1 205 ? -16.174 -3.274 14.480 1.00 92.44 205 ASP A CA 1
ATOM 1697 C C . ASP A 1 205 ? -15.911 -4.763 14.701 1.00 92.44 205 ASP A C 1
ATOM 1699 O O . ASP A 1 205 ? -16.738 -5.584 14.296 1.00 92.44 205 ASP A O 1
ATOM 1703 N N . LYS A 1 206 ? -14.873 -5.119 15.470 1.00 91.38 206 LYS A N 1
ATOM 1704 C CA . LYS A 1 206 ? -14.648 -6.513 15.871 1.00 91.38 206 LYS A CA 1
ATOM 1705 C C . LYS A 1 206 ? -15.791 -7.072 16.719 1.00 91.38 206 LYS A C 1
ATOM 1707 O O . LYS A 1 206 ? -16.238 -8.196 16.499 1.00 91.38 206 LYS A O 1
ATOM 1712 N N . VAL A 1 207 ? -16.326 -6.282 17.651 1.00 93.69 207 VAL A N 1
ATOM 1713 C CA . VAL A 1 207 ? -17.503 -6.677 18.444 1.00 93.69 207 VAL A CA 1
ATOM 1714 C C . VAL A 1 207 ? -18.709 -6.911 17.536 1.00 93.69 207 VAL A C 1
ATOM 1716 O O . VAL A 1 207 ? -19.414 -7.903 17.703 1.00 93.69 207 VAL A O 1
ATOM 1719 N N . LYS A 1 208 ? -18.960 -6.021 16.568 1.00 92.81 208 LYS A N 1
ATOM 1720 C CA . LYS A 1 208 ? -20.075 -6.162 15.617 1.00 92.81 208 LYS A CA 1
ATOM 1721 C C . LYS A 1 208 ? -19.947 -7.435 14.785 1.00 92.81 208 LYS A C 1
ATOM 1723 O O . LYS A 1 208 ? -20.951 -8.110 14.583 1.00 92.81 208 LYS A O 1
ATOM 1728 N N . GLU A 1 209 ? -18.742 -7.748 14.319 1.00 91.50 209 GLU A N 1
ATOM 1729 C CA . GLU A 1 209 ? -18.432 -8.983 13.595 1.00 91.50 209 GLU A CA 1
ATOM 1730 C C . GLU A 1 209 ? -18.743 -10.215 14.459 1.00 91.50 209 GLU A C 1
ATOM 1732 O O . GLU A 1 209 ? -19.514 -11.078 14.044 1.00 91.50 209 GLU A O 1
ATOM 1737 N N . LEU A 1 210 ? -18.233 -10.259 15.695 1.00 91.88 210 LEU A N 1
ATOM 1738 C CA . LEU A 1 210 ? -18.463 -11.374 16.618 1.00 91.88 210 LEU A CA 1
ATOM 1739 C C . LEU A 1 210 ? -19.940 -11.529 17.001 1.00 91.88 210 LEU A C 1
ATOM 1741 O O . LEU A 1 210 ? -20.434 -12.649 17.090 1.00 91.88 210 LEU A O 1
ATOM 1745 N N . LEU A 1 211 ? -20.667 -10.427 17.206 1.00 93.44 211 LEU A N 1
ATOM 1746 C CA . LEU A 1 211 ? -22.093 -10.471 17.541 1.00 93.44 211 LEU A CA 1
ATOM 1747 C C . LEU A 1 211 ? -22.954 -11.020 16.399 1.00 93.44 211 LEU A C 1
ATOM 1749 O O . LEU A 1 211 ? -23.958 -11.661 16.697 1.00 93.44 211 LEU A O 1
ATOM 1753 N N . ARG A 1 212 ? -22.570 -10.756 15.141 1.00 90.56 212 ARG A N 1
ATOM 1754 C CA . ARG A 1 212 ? -23.288 -11.194 13.931 1.00 90.56 212 ARG A CA 1
ATOM 1755 C C . ARG A 1 212 ? -22.958 -12.624 13.524 1.00 90.56 212 ARG A C 1
ATOM 1757 O O . ARG A 1 212 ? -23.829 -13.328 13.036 1.00 90.56 212 ARG A O 1
ATOM 1764 N N . ASN A 1 213 ? -21.701 -13.024 13.693 1.00 89.38 213 ASN A N 1
ATOM 1765 C CA . ASN A 1 213 ? -21.189 -14.273 13.133 1.00 89.38 213 ASN A CA 1
ATOM 1766 C C . ASN A 1 213 ? -21.073 -15.397 14.172 1.00 89.38 213 ASN A C 1
ATOM 1768 O O . ASN A 1 213 ? -20.695 -16.510 13.816 1.00 89.38 213 ASN A O 1
ATOM 1772 N N . THR A 1 214 ? -21.335 -15.120 15.456 1.00 90.25 214 THR A N 1
ATOM 1773 C CA . THR A 1 214 ? -21.175 -16.104 16.536 1.00 90.25 214 THR A CA 1
ATOM 1774 C C . THR A 1 214 ? -22.248 -15.980 17.619 1.00 90.25 214 THR A C 1
ATOM 1776 O O . THR A 1 214 ? -22.694 -14.880 17.964 1.00 90.25 214 THR A O 1
ATOM 1779 N N . ASP A 1 215 ? -22.545 -17.109 18.265 1.00 90.06 215 ASP A N 1
ATOM 1780 C CA . ASP A 1 215 ? -23.408 -17.195 19.452 1.00 90.06 215 ASP A CA 1
ATOM 1781 C C . ASP A 1 215 ? -22.644 -17.015 20.775 1.00 90.06 215 ASP A C 1
ATOM 1783 O O . ASP A 1 215 ? -23.172 -17.289 21.854 1.00 90.06 215 ASP A O 1
ATOM 1787 N N . LEU A 1 216 ? -21.396 -16.533 20.720 1.00 92.19 216 LEU A N 1
ATOM 1788 C CA . LEU A 1 216 ? -20.559 -16.379 21.910 1.00 92.19 216 LEU A CA 1
ATOM 1789 C C . LEU A 1 216 ? -21.245 -15.500 22.971 1.00 92.19 216 LEU A C 1
ATOM 1791 O O . LEU A 1 216 ? -21.868 -14.484 22.623 1.00 92.19 216 LEU A O 1
ATOM 1795 N N . PRO A 1 217 ? -21.120 -15.826 24.269 1.00 92.88 217 PRO A N 1
ATOM 1796 C CA . PRO A 1 217 ? -21.578 -14.955 25.341 1.00 92.88 217 PRO A CA 1
ATOM 1797 C C . PRO A 1 217 ? -20.979 -13.548 25.214 1.00 92.88 217 PRO A C 1
ATOM 1799 O O . PRO A 1 217 ? -19.805 -13.374 24.890 1.00 92.88 217 PRO A O 1
ATOM 1802 N N . ILE A 1 218 ? -21.767 -12.513 25.520 1.00 91.94 218 ILE A N 1
ATOM 1803 C CA . ILE A 1 218 ? -21.313 -11.109 25.435 1.00 91.94 218 ILE A CA 1
ATOM 1804 C C . ILE A 1 218 ? -20.097 -10.859 26.343 1.00 91.94 218 ILE A C 1
ATOM 1806 O O . ILE A 1 218 ? -19.257 -10.011 26.046 1.00 91.94 218 ILE A O 1
ATOM 1810 N N . THR A 1 219 ? -19.983 -11.607 27.442 1.00 88.62 219 THR A N 1
ATOM 1811 C CA . THR A 1 219 ? -18.816 -11.588 28.331 1.00 88.62 219 THR A CA 1
ATOM 1812 C C . THR A 1 219 ? -17.532 -11.999 27.628 1.00 88.62 219 THR A C 1
ATOM 1814 O O . THR A 1 219 ? -16.497 -11.383 27.872 1.00 88.62 219 THR A O 1
ATOM 1817 N N . ASP A 1 220 ? -17.615 -12.983 26.741 1.00 90.00 220 ASP A N 1
ATOM 1818 C CA . ASP A 1 220 ? -16.466 -13.574 26.061 1.00 90.00 220 ASP A CA 1
ATOM 1819 C C . ASP A 1 220 ? -16.080 -12.691 24.876 1.00 90.00 220 ASP A C 1
ATOM 1821 O O . ASP A 1 220 ? -14.908 -12.383 24.679 1.00 90.00 220 ASP A O 1
ATOM 1825 N N . ILE A 1 221 ? -17.079 -12.151 24.168 1.00 91.75 221 ILE A N 1
ATOM 1826 C CA . ILE A 1 221 ? -16.875 -11.122 23.140 1.00 91.75 221 ILE A CA 1
ATOM 1827 C C . ILE A 1 221 ? -16.184 -9.899 23.740 1.00 91.75 221 ILE A C 1
ATOM 1829 O O . ILE A 1 221 ? -15.222 -9.391 23.168 1.00 91.75 221 ILE A O 1
ATOM 1833 N N . SER A 1 222 ? -16.624 -9.443 24.916 1.00 89.19 222 SER A N 1
ATOM 1834 C CA . SER A 1 222 ? -15.976 -8.336 25.625 1.00 89.19 222 SER A CA 1
ATOM 1835 C C . SER A 1 222 ? -14.496 -8.613 25.903 1.00 89.19 222 SER A C 1
ATOM 1837 O O . SER A 1 222 ? -13.706 -7.673 25.847 1.00 89.19 222 SER A O 1
ATOM 1839 N N . GLN A 1 223 ? -14.121 -9.853 26.231 1.00 85.12 223 GLN A N 1
ATOM 1840 C CA . GLN A 1 223 ? -12.727 -10.228 26.485 1.00 85.12 223 GLN A CA 1
ATOM 1841 C C . GLN A 1 223 ? -11.909 -10.321 25.193 1.00 85.12 223 GLN A C 1
ATOM 1843 O O . GLN A 1 223 ? -10.787 -9.830 25.151 1.00 85.12 223 GLN A O 1
ATOM 1848 N N . GLN A 1 224 ? -12.480 -10.882 24.128 1.00 86.56 224 GLN A N 1
ATOM 1849 C CA . GLN A 1 224 ? -11.789 -11.078 22.846 1.00 86.56 224 GLN A CA 1
ATOM 1850 C C . GLN A 1 224 ? -11.642 -9.792 22.019 1.00 86.56 224 GLN A C 1
ATOM 1852 O O . GLN A 1 224 ? -10.869 -9.746 21.068 1.00 86.56 224 GLN A O 1
ATOM 1857 N N . SER A 1 225 ? -12.372 -8.736 22.378 1.00 87.25 225 SER A N 1
ATOM 1858 C CA . SER A 1 225 ? -12.391 -7.470 21.634 1.00 87.25 225 SER A CA 1
ATOM 1859 C C . SER A 1 225 ? -11.422 -6.414 22.188 1.00 87.25 225 SER A C 1
ATOM 1861 O O . SER A 1 225 ? -11.557 -5.235 21.865 1.00 87.25 225 SER A O 1
ATOM 1863 N N . GLY A 1 226 ? -10.497 -6.801 23.076 1.00 88.56 226 GLY A N 1
ATOM 1864 C CA . GLY A 1 226 ? -9.450 -5.915 23.599 1.00 88.56 226 GLY A CA 1
ATOM 1865 C C . GLY A 1 226 ? -9.930 -4.820 24.556 1.00 88.56 226 GLY A C 1
ATOM 1866 O O . GLY A 1 226 ? -9.257 -3.811 24.739 1.00 88.56 226 GLY A O 1
ATOM 1867 N N . PHE A 1 227 ? -11.096 -4.957 25.190 1.00 91.38 227 PHE A N 1
ATOM 1868 C CA . PHE A 1 227 ? -11.547 -3.981 26.188 1.00 91.38 227 PHE A CA 1
ATOM 1869 C C . PHE A 1 227 ? -11.006 -4.316 27.583 1.00 91.38 227 PHE A C 1
ATOM 1871 O O . PHE A 1 227 ? -11.291 -5.379 28.122 1.00 91.38 227 PHE A O 1
ATOM 1878 N N . GLN A 1 228 ? -10.320 -3.361 28.225 1.00 87.25 228 GLN A N 1
ATOM 1879 C CA . GLN A 1 228 ? -9.782 -3.542 29.586 1.00 87.25 228 GLN A CA 1
ATOM 1880 C C . GLN A 1 228 ? -10.859 -3.813 30.642 1.00 87.25 228 GLN A C 1
ATOM 1882 O O . GLN A 1 228 ? -10.629 -4.551 31.596 1.00 87.25 228 GLN A O 1
ATOM 1887 N N . THR A 1 229 ? -12.039 -3.198 30.509 1.00 89.62 229 THR A N 1
ATOM 1888 C CA . THR A 1 229 ? -13.130 -3.374 31.475 1.00 89.62 229 THR A CA 1
ATOM 1889 C C . THR A 1 229 ? -14.479 -3.523 30.784 1.00 89.62 229 THR A C 1
ATOM 1891 O O . THR A 1 229 ? -14.771 -2.847 29.793 1.00 89.62 229 THR A O 1
ATOM 1894 N N . LYS A 1 230 ? -15.357 -4.345 31.376 1.00 88.81 230 LYS A N 1
ATOM 1895 C CA . LYS A 1 230 ? -16.749 -4.518 30.921 1.00 88.81 230 LYS A CA 1
ATOM 1896 C C . LYS A 1 230 ? -17.507 -3.186 30.892 1.00 88.81 230 LYS A C 1
ATOM 1898 O O . LYS A 1 230 ? -18.256 -2.915 29.960 1.00 88.81 230 LYS A O 1
ATOM 1903 N N . SER A 1 231 ? -17.291 -2.328 31.894 1.00 90.19 231 SER A N 1
ATOM 1904 C CA . SER A 1 231 ? -17.940 -1.010 31.975 1.00 90.19 231 SER A CA 1
ATOM 1905 C C . SER A 1 231 ? -17.560 -0.115 30.792 1.00 90.19 231 SER A C 1
ATOM 1907 O O . SER A 1 231 ? -18.434 0.510 30.189 1.00 90.19 231 SER A O 1
ATOM 1909 N N . HIS A 1 232 ? -16.276 -0.096 30.414 1.00 91.00 232 HIS A N 1
ATOM 1910 C CA . HIS A 1 232 ? -15.816 0.648 29.243 1.00 91.00 232 HIS A CA 1
ATOM 1911 C C . HIS A 1 232 ? -16.392 0.070 27.945 1.00 91.00 232 HIS A C 1
ATOM 1913 O O . HIS A 1 232 ? -16.917 0.828 27.135 1.00 91.00 232 HIS A O 1
ATOM 1919 N N . PHE A 1 233 ? -16.384 -1.258 27.794 1.00 94.31 233 PHE A N 1
ATOM 1920 C CA . PHE A 1 233 ? -16.985 -1.960 26.656 1.00 94.31 233 PHE A CA 1
ATOM 1921 C C . PHE A 1 233 ? -18.453 -1.570 26.430 1.00 94.31 233 PHE A C 1
ATOM 1923 O O . PHE A 1 233 ? -18.801 -1.066 25.362 1.00 94.31 233 PHE A O 1
ATOM 1930 N N . PHE A 1 234 ? -19.313 -1.732 27.442 1.00 93.25 234 PHE A N 1
ATOM 1931 C CA . PHE A 1 234 ? -20.744 -1.447 27.294 1.00 93.25 234 PHE A CA 1
ATOM 1932 C C . PHE A 1 234 ? -21.015 0.030 26.996 1.00 93.25 234 PHE A C 1
ATOM 1934 O O . PHE A 1 234 ? -21.862 0.342 26.158 1.00 93.25 234 PHE A O 1
ATOM 1941 N N . LYS A 1 235 ? -20.292 0.946 27.657 1.00 93.38 235 LYS A N 1
ATOM 1942 C CA . LYS A 1 235 ? -20.426 2.388 27.411 1.00 93.38 235 LYS A CA 1
ATOM 1943 C C . LYS A 1 235 ? -19.980 2.761 25.999 1.00 93.38 235 LYS A C 1
ATOM 1945 O O . LYS A 1 235 ? -20.704 3.485 25.320 1.00 93.38 235 LYS A O 1
ATOM 1950 N N . ALA A 1 236 ? -18.822 2.268 25.561 1.00 93.44 236 ALA A N 1
ATOM 1951 C CA . ALA A 1 236 ? -18.284 2.544 24.235 1.00 93.44 236 ALA A CA 1
ATOM 1952 C C . ALA A 1 236 ? -19.200 2.001 23.134 1.00 93.44 236 ALA A C 1
ATOM 1954 O O . ALA A 1 236 ? -19.555 2.740 22.219 1.00 93.44 236 ALA A O 1
ATOM 1955 N N . PHE A 1 237 ? -19.654 0.752 23.264 1.00 95.00 237 PHE A N 1
ATOM 1956 C CA . PHE A 1 237 ? -20.527 0.131 22.273 1.00 95.00 237 PHE A CA 1
ATOM 1957 C C . PHE A 1 237 ? -21.878 0.832 22.176 1.00 95.00 237 PHE A C 1
ATOM 1959 O O . PHE A 1 237 ? -22.306 1.195 21.083 1.00 95.00 237 PHE A O 1
ATOM 1966 N N . LYS A 1 238 ? -22.522 1.109 23.318 1.00 93.88 238 LYS A N 1
ATOM 1967 C CA . LYS A 1 238 ? -23.795 1.839 23.330 1.00 93.88 238 LYS A CA 1
ATOM 1968 C C . LYS A 1 238 ? -23.655 3.241 22.744 1.00 93.88 238 LYS A C 1
ATOM 1970 O O . LYS A 1 238 ? -24.554 3.695 22.046 1.00 93.88 238 LYS A O 1
ATOM 1975 N N . LYS A 1 239 ? -22.534 3.920 23.001 1.00 93.31 239 LYS A N 1
ATOM 1976 C CA . LYS A 1 239 ? -22.249 5.234 22.416 1.00 93.31 239 LYS A CA 1
ATOM 1977 C C . LYS A 1 239 ? -22.079 5.159 20.895 1.00 93.31 239 LYS A C 1
ATOM 1979 O O . LYS A 1 239 ? -22.570 6.043 20.208 1.00 93.31 239 LYS A O 1
ATOM 1984 N N . ALA A 1 240 ? -21.402 4.129 20.388 1.00 91.88 240 ALA A N 1
ATOM 1985 C CA . ALA A 1 240 ? -21.145 3.965 18.959 1.00 91.88 240 ALA A CA 1
ATOM 1986 C C . ALA A 1 240 ? -22.389 3.514 18.172 1.00 91.88 240 ALA A C 1
ATOM 1988 O O . ALA A 1 240 ? -22.630 4.006 17.077 1.00 91.88 240 ALA A O 1
ATOM 1989 N N . MET A 1 241 ? -23.186 2.599 18.734 1.00 92.50 241 MET A N 1
ATOM 1990 C CA . MET A 1 241 ? -24.294 1.944 18.024 1.00 92.50 241 MET A CA 1
ATOM 1991 C C . MET A 1 241 ? -25.686 2.443 18.426 1.00 92.50 241 MET A C 1
ATOM 1993 O O . MET A 1 241 ? -26.679 2.016 17.846 1.00 92.50 241 MET A O 1
ATOM 1997 N N . GLY A 1 242 ? -25.792 3.280 19.460 1.00 92.94 242 GLY A N 1
ATOM 1998 C CA . GLY A 1 242 ? -27.071 3.737 20.023 1.00 92.94 242 GLY A CA 1
ATOM 1999 C C . GLY A 1 242 ? -27.832 2.677 20.834 1.00 92.94 242 GLY A C 1
ATOM 2000 O O . GLY A 1 242 ? -28.818 2.998 21.493 1.00 92.94 242 GLY A O 1
ATOM 2001 N N . MET A 1 243 ? -27.362 1.428 20.847 1.00 93.25 243 MET A N 1
ATOM 2002 C CA . MET A 1 243 ? -28.012 0.280 21.487 1.00 93.25 243 MET A CA 1
ATOM 2003 C C . MET A 1 243 ? -26.995 -0.624 22.193 1.00 93.25 243 MET A C 1
ATOM 2005 O O . MET A 1 243 ? -25.789 -0.521 21.969 1.00 93.25 243 MET A O 1
ATOM 2009 N N . THR A 1 244 ? -27.458 -1.498 23.087 1.00 93.38 244 THR A N 1
ATOM 2010 C CA . THR A 1 244 ? -26.569 -2.434 23.795 1.00 93.38 244 THR A CA 1
ATOM 2011 C C . THR A 1 244 ? -26.111 -3.582 22.882 1.00 93.38 244 THR A C 1
ATOM 2013 O O . THR A 1 244 ? -26.807 -3.903 21.919 1.00 93.38 244 THR A O 1
ATOM 2016 N N . PRO A 1 245 ? -24.984 -4.260 23.187 1.00 93.12 245 PRO A N 1
ATOM 2017 C CA . PRO A 1 245 ? -24.548 -5.450 22.447 1.00 93.12 245 PRO A CA 1
ATOM 2018 C C . PRO A 1 245 ? -25.635 -6.529 22.327 1.00 93.12 245 PRO A C 1
ATOM 2020 O O . PRO A 1 245 ? -25.810 -7.111 21.261 1.00 93.12 245 PRO A O 1
ATOM 2023 N N . SER A 1 246 ? -26.414 -6.752 23.395 1.00 91.81 246 SER A N 1
ATOM 2024 C CA . SER A 1 246 ? -27.530 -7.707 23.388 1.00 91.81 246 SER A CA 1
ATOM 2025 C C . SER A 1 246 ? -28.624 -7.302 22.404 1.00 91.81 246 SER A C 1
ATOM 2027 O O . SER A 1 246 ? -29.095 -8.131 21.636 1.00 91.81 246 SER A O 1
ATOM 2029 N N . GLN A 1 247 ? -29.013 -6.022 22.416 1.00 92.25 247 GLN A N 1
ATOM 2030 C CA . GLN A 1 247 ? -30.018 -5.485 21.496 1.00 92.25 247 GLN A CA 1
ATOM 2031 C C . GLN A 1 247 ? -29.539 -5.559 20.045 1.00 92.25 247 GLN A C 1
ATOM 2033 O O . GLN A 1 247 ? -30.313 -5.912 19.164 1.00 92.25 247 GLN A O 1
ATOM 2038 N N . TYR A 1 248 ? -28.255 -5.279 19.815 1.00 93.62 248 TYR A N 1
ATOM 2039 C CA . TYR A 1 248 ? -27.651 -5.339 18.490 1.00 93.62 248 TYR A CA 1
ATOM 2040 C C . TYR A 1 248 ? -27.646 -6.754 17.899 1.00 93.62 248 TYR A C 1
ATOM 2042 O O . TYR A 1 248 ? -27.914 -6.916 16.715 1.00 93.62 248 TYR A O 1
ATOM 2050 N N . ARG A 1 249 ? -27.375 -7.786 18.709 1.00 92.31 249 ARG A N 1
ATOM 2051 C CA . ARG A 1 249 ? -27.440 -9.183 18.248 1.00 92.31 249 ARG A CA 1
ATOM 2052 C C . ARG A 1 249 ? -28.857 -9.589 17.840 1.00 92.31 249 ARG A C 1
ATOM 2054 O O . ARG A 1 249 ? -29.037 -10.254 16.825 1.00 92.31 249 ARG A O 1
ATOM 2061 N N . LEU A 1 250 ? -29.856 -9.197 18.631 1.00 89.00 250 LEU A N 1
ATOM 2062 C CA . LEU A 1 250 ? -31.254 -9.510 18.331 1.00 89.00 250 LEU A CA 1
ATOM 2063 C C . LEU A 1 250 ? -31.679 -8.879 17.000 1.00 89.00 250 LEU A C 1
ATOM 2065 O O . LEU A 1 250 ? -32.194 -9.581 16.135 1.00 89.00 250 LEU A O 1
ATOM 2069 N N . SER A 1 251 ? -31.367 -7.596 16.794 1.00 85.94 251 SER A N 1
ATOM 2070 C CA . SER A 1 251 ? -31.722 -6.902 15.553 1.00 85.94 251 SER A CA 1
ATOM 2071 C C . SER A 1 251 ? -30.969 -7.421 14.326 1.00 85.94 251 SER A C 1
ATOM 2073 O O . SER A 1 251 ? -31.531 -7.447 13.234 1.00 85.94 251 SER A O 1
ATOM 2075 N N . SER A 1 252 ? -29.715 -7.869 14.469 1.00 76.12 252 SER A N 1
ATOM 2076 C CA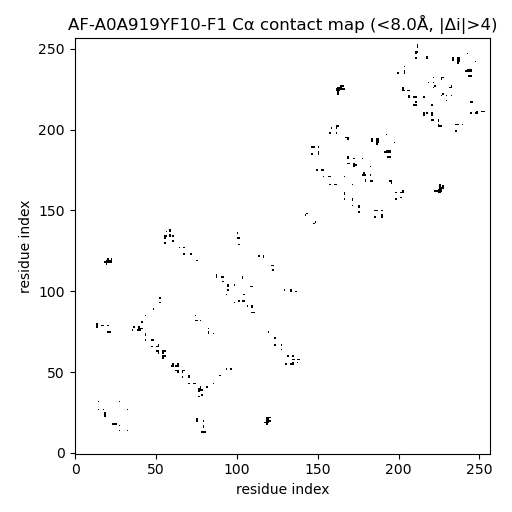 . SER A 1 252 ? -28.983 -8.467 13.346 1.00 76.12 252 SER A CA 1
ATOM 2077 C C . SER A 1 252 ? -29.515 -9.838 12.937 1.00 76.12 252 SER A C 1
ATOM 2079 O O . SER A 1 252 ? -29.428 -10.183 11.762 1.00 76.12 252 SER A O 1
ATOM 2081 N N . ASN A 1 253 ? -30.063 -10.609 13.878 1.00 71.44 253 ASN A N 1
ATOM 2082 C CA . ASN A 1 253 ? -30.636 -11.919 13.578 1.00 71.44 253 ASN A CA 1
ATOM 2083 C C . ASN A 1 253 ? -31.999 -11.793 12.887 1.00 71.44 253 ASN A C 1
ATOM 2085 O O . ASN A 1 253 ? -32.286 -12.577 11.994 1.00 71.44 253 ASN A O 1
ATOM 2089 N N . GLU A 1 254 ? -32.799 -10.781 13.236 1.00 61.53 254 GLU A N 1
ATOM 2090 C CA . GLU A 1 254 ? -34.071 -10.487 12.556 1.00 61.53 254 GLU A CA 1
ATOM 2091 C C . GLU A 1 254 ? -33.884 -10.008 11.108 1.00 61.53 254 GLU A C 1
ATOM 2093 O O . GLU A 1 254 ? -34.744 -10.247 10.272 1.00 61.53 254 GLU A O 1
ATOM 2098 N N . ALA A 1 255 ? -32.766 -9.346 10.792 1.00 59.91 255 ALA A N 1
ATOM 2099 C CA . ALA A 1 255 ? -32.470 -8.875 9.435 1.00 59.91 255 ALA A CA 1
ATOM 2100 C C . ALA A 1 255 ? -31.880 -9.958 8.505 1.00 59.91 255 ALA A C 1
ATOM 2102 O O . ALA A 1 255 ? -31.842 -9.757 7.293 1.00 59.91 255 ALA A O 1
ATOM 2103 N N . ASN A 1 256 ? -31.390 -11.067 9.069 1.00 52.03 256 ASN A N 1
ATOM 2104 C CA . ASN A 1 256 ? -30.792 -12.194 8.341 1.00 52.03 256 ASN A CA 1
ATOM 2105 C C . ASN A 1 256 ? -31.691 -13.450 8.326 1.00 52.03 256 ASN A C 1
ATOM 2107 O O . ASN A 1 256 ? -31.278 -14.470 7.770 1.00 52.03 256 ASN A O 1
ATOM 2111 N N . ALA A 1 257 ? -32.863 -13.391 8.967 1.00 47.69 257 ALA A N 1
ATOM 2112 C CA . ALA A 1 257 ? -33.897 -14.428 8.969 1.00 47.69 257 ALA A CA 1
ATOM 2113 C C . ALA A 1 257 ? -34.934 -14.163 7.869 1.00 47.69 257 ALA A C 1
ATOM 2115 O O . ALA A 1 257 ? -35.428 -15.158 7.294 1.00 47.69 257 ALA A O 1
#

Solvent-accessible surface area (backbone atoms only — not comparable to full-atom values): 14482 Å² total; per-residue (Å²): 127,74,70,58,58,52,53,54,46,53,52,50,50,40,61,68,42,43,39,26,60,68,67,54,102,67,90,82,49,77,69,59,53,55,63,53,66,75,69,61,68,93,72,81,62,66,66,56,57,51,49,34,54,51,20,42,74,72,52,38,61,71,59,25,53,56,42,50,52,56,52,51,56,55,40,59,54,29,58,59,74,54,31,53,51,51,49,52,50,52,52,50,51,50,35,69,75,36,66,89,69,50,93,60,89,50,75,80,51,50,66,56,53,60,69,74,48,76,26,51,64,57,50,49,54,51,50,50,53,51,48,50,47,40,24,49,50,52,52,62,60,42,73,50,41,78,66,44,52,53,44,47,54,50,50,53,51,45,65,76,41,41,47,42,51,77,70,44,70,62,58,50,14,58,75,73,72,45,54,56,70,54,48,44,53,51,33,25,72,73,70,76,42,48,55,71,57,49,55,52,49,54,28,47,52,49,43,53,50,47,48,71,75,42,88,68,54,70,72,54,49,45,55,59,28,19,41,79,42,70,70,57,43,55,52,52,45,26,68,75,67,77,40,47,74,70,57,50,35,54,56,52,51,65,76,75,107

InterPro domains:
  IPR009057 Homedomain-like superfamily [SSF46689] (203-249)
  IPR018060 AraC-like, DNA binding HTH domain [PF12833] (172-249)
  IPR018060 AraC-like, DNA binding HTH domain [PS01124] (152-251)
  IPR018060 AraC-like, DNA binding HTH domain [SM00342] (166-249)
  IPR018062 HTH domain AraC-type, conserved site [PS00041] (203-245)
  IPR020449 Transcription regulator HTH, AraC- type, HTH domain [PR00032] (218-233)
  IPR020449 Transcription regulator HTH, AraC- type, HTH domain [PR00032] (233-249)

Organism: NCBI:txid116718